Protein AF-A0A949Y1L7-F1 (afdb_monomer_lite)

pLDDT: mean 88.29, std 9.25, range [53.38, 98.12]

Sequence (207 aa):
DRWLAIPANRADTRFRIEGLVPVRLVEEAQPFEVLLTRFDGAQCWYEGPDPRRDPATAAFLREALARMVEPEALSRPGLTAEERVAYTLNYLPRLEAEAAARRDRVEERLRAALAHAGASLADYTERGDVYRVAFEIDGRRHVSVIAQDDLSVQTAGICLSGQDHLFDLQSLVGVLREARGGAVVRVGDGPDAMPEEDYWRVHPPEP

Structure (mmCIF, N/CA/C/O backbone):
data_AF-A0A949Y1L7-F1
#
_entry.id   AF-A0A949Y1L7-F1
#
loop_
_atom_site.group_PDB
_atom_site.id
_atom_site.type_symbol
_atom_site.label_atom_id
_atom_site.label_alt_id
_atom_site.label_comp_id
_atom_site.label_asym_id
_atom_site.label_entity_id
_atom_site.label_seq_id
_atom_site.pdbx_PDB_ins_code
_atom_site.Cartn_x
_atom_site.Cartn_y
_atom_site.Cartn_z
_atom_site.occupancy
_atom_site.B_iso_or_equiv
_atom_site.auth_seq_id
_atom_site.auth_comp_id
_atom_site.auth_asym_id
_atom_site.auth_atom_id
_atom_site.pdbx_PDB_model_num
ATOM 1 N N . ASP A 1 1 ? -1.263 -13.695 -24.783 1.00 75.25 1 ASP A N 1
ATOM 2 C CA . ASP A 1 1 ? -0.719 -12.829 -23.709 1.00 75.25 1 ASP A CA 1
ATOM 3 C C . ASP A 1 1 ? -0.444 -11.405 -24.187 1.00 75.25 1 ASP A C 1
ATOM 5 O O . ASP A 1 1 ? -0.054 -11.210 -25.340 1.00 75.25 1 ASP A O 1
ATOM 9 N N . ARG A 1 2 ? -0.728 -10.395 -23.349 1.00 90.31 2 ARG A N 1
ATOM 10 C CA . ARG A 1 2 ? -0.549 -8.955 -23.643 1.00 90.31 2 ARG A CA 1
ATOM 11 C C . ARG A 1 2 ? 0.201 -8.295 -22.492 1.00 90.31 2 ARG A C 1
ATOM 13 O O . ARG A 1 2 ? -0.246 -8.395 -21.356 1.00 90.31 2 ARG A O 1
ATOM 20 N N . TRP A 1 3 ? 1.252 -7.551 -22.812 1.00 93.50 3 TRP A N 1
ATOM 21 C CA . TRP A 1 3 ? 1.992 -6.726 -21.857 1.00 93.50 3 TRP A CA 1
ATOM 22 C C . TRP A 1 3 ? 1.849 -5.245 -22.195 1.00 93.50 3 TRP A C 1
ATOM 24 O O . TRP A 1 3 ? 1.556 -4.889 -23.337 1.00 93.50 3 TRP A O 1
ATOM 34 N N . LEU A 1 4 ? 2.044 -4.382 -21.200 1.00 93.06 4 LEU A N 1
ATOM 35 C CA . LEU A 1 4 ? 2.182 -2.941 -21.393 1.00 93.06 4 LEU A CA 1
ATOM 36 C C . LEU A 1 4 ? 3.652 -2.578 -21.197 1.00 93.06 4 LEU A C 1
ATOM 38 O O . LEU A 1 4 ? 4.207 -2.796 -20.124 1.00 93.06 4 LEU A O 1
ATOM 42 N N . ALA A 1 5 ? 4.272 -2.051 -22.244 1.00 93.12 5 ALA A N 1
ATOM 43 C CA . ALA A 1 5 ? 5.662 -1.626 -22.254 1.00 93.12 5 ALA A CA 1
ATOM 44 C C . ALA A 1 5 ? 5.759 -0.102 -22.339 1.00 93.12 5 ALA A C 1
ATOM 46 O O . ALA A 1 5 ? 4.810 0.580 -22.723 1.00 93.12 5 ALA A O 1
ATOM 47 N N . ILE A 1 6 ? 6.932 0.431 -22.026 1.00 91.69 6 ILE A N 1
ATOM 48 C CA . ILE A 1 6 ? 7.291 1.815 -22.333 1.00 91.69 6 ILE A CA 1
ATOM 49 C C . ILE A 1 6 ? 8.326 1.825 -23.465 1.00 91.69 6 ILE A C 1
ATOM 51 O O . ILE A 1 6 ? 9.149 0.909 -23.542 1.00 91.69 6 ILE A O 1
ATOM 55 N N . PRO A 1 7 ? 8.330 2.840 -24.344 1.00 89.38 7 PRO A N 1
ATOM 56 C CA . PRO A 1 7 ? 9.378 2.979 -25.348 1.00 89.38 7 PRO A CA 1
ATOM 57 C C . PRO A 1 7 ? 10.747 3.154 -24.678 1.00 89.38 7 PRO A C 1
ATOM 59 O O . PRO A 1 7 ? 10.928 4.083 -23.898 1.00 89.38 7 PRO A O 1
ATOM 62 N N . ALA A 1 8 ? 11.710 2.286 -25.002 1.00 83.75 8 ALA A N 1
ATOM 63 C CA . ALA A 1 8 ? 13.045 2.263 -24.387 1.00 83.75 8 ALA A CA 1
ATOM 64 C C . ALA A 1 8 ? 14.018 3.336 -24.922 1.00 83.75 8 ALA A C 1
ATOM 66 O O . ALA A 1 8 ? 15.175 3.397 -24.502 1.00 83.75 8 ALA A O 1
ATOM 67 N N . ASN A 1 9 ? 13.589 4.139 -25.898 1.00 76.75 9 ASN A N 1
ATOM 68 C CA . ASN A 1 9 ? 14.370 5.245 -26.435 1.00 76.75 9 ASN A CA 1
ATOM 69 C C . ASN A 1 9 ? 13.443 6.360 -26.929 1.00 76.75 9 ASN A C 1
ATOM 71 O O . ASN A 1 9 ? 12.998 6.341 -28.076 1.00 76.75 9 ASN A O 1
ATOM 75 N N . ARG A 1 10 ? 13.175 7.358 -26.082 1.00 65.88 10 ARG A N 1
ATOM 76 C CA . ARG A 1 10 ? 12.397 8.541 -26.490 1.00 65.88 10 ARG A CA 1
ATOM 77 C C . ARG A 1 10 ? 13.135 9.465 -27.465 1.00 65.88 10 ARG A C 1
ATOM 79 O O . ARG A 1 10 ? 12.509 10.353 -28.038 1.00 65.88 10 ARG A O 1
ATOM 86 N N . ALA A 1 11 ? 14.441 9.277 -27.662 1.00 58.84 11 ALA A N 1
ATOM 87 C CA . ALA A 1 11 ? 15.245 10.081 -28.579 1.00 58.84 11 ALA A CA 1
ATOM 88 C C . ALA A 1 11 ? 15.213 9.572 -30.033 1.00 58.84 11 ALA A C 1
ATOM 90 O O . ALA A 1 11 ? 15.681 10.281 -30.926 1.00 58.84 11 ALA A O 1
ATOM 91 N N . ASP A 1 12 ? 14.653 8.385 -30.306 1.00 66.06 12 ASP A N 1
ATOM 92 C CA . ASP A 1 12 ? 14.426 7.931 -31.683 1.00 66.06 12 ASP A CA 1
ATOM 93 C C . ASP A 1 12 ? 13.220 8.662 -32.289 1.00 66.06 12 ASP A C 1
ATOM 95 O O . ASP A 1 12 ? 12.065 8.266 -32.150 1.00 66.06 12 ASP A O 1
ATOM 99 N N . THR A 1 13 ? 13.497 9.766 -32.977 1.00 67.06 13 THR A N 1
ATOM 100 C CA . THR A 1 13 ? 12.472 10.646 -33.553 1.00 67.06 13 THR A CA 1
ATOM 101 C C . THR A 1 13 ? 11.733 10.043 -34.746 1.00 67.06 13 THR A C 1
ATOM 103 O O . THR A 1 13 ? 10.758 10.640 -35.206 1.00 67.06 13 THR A O 1
ATOM 106 N N . ARG A 1 14 ? 12.155 8.869 -35.244 1.00 70.25 14 ARG A N 1
ATOM 107 C CA . ARG A 1 14 ? 11.491 8.178 -36.363 1.00 70.25 14 ARG A CA 1
ATOM 108 C C . ARG A 1 14 ? 10.104 7.670 -35.977 1.00 70.25 14 ARG A C 1
ATOM 110 O O . ARG A 1 14 ? 9.230 7.603 -36.836 1.00 70.25 14 ARG A O 1
ATOM 117 N N . PHE A 1 15 ? 9.899 7.359 -34.697 1.00 67.56 15 PHE A N 1
ATOM 118 C CA . PHE A 1 15 ? 8.620 6.913 -34.154 1.00 67.56 15 PHE A CA 1
ATOM 119 C C . PHE A 1 15 ? 8.314 7.679 -32.867 1.00 67.56 15 PHE A C 1
ATOM 121 O O . PHE A 1 15 ? 8.930 7.447 -31.831 1.00 67.56 15 PHE A O 1
ATOM 128 N N . ARG A 1 16 ? 7.329 8.582 -32.908 1.00 72.56 16 ARG A N 1
ATOM 129 C CA . ARG A 1 16 ? 6.776 9.169 -31.680 1.00 72.56 16 ARG A CA 1
ATOM 130 C C . ARG A 1 16 ? 5.715 8.243 -31.125 1.00 72.56 16 ARG A C 1
ATOM 132 O O . ARG A 1 16 ? 4.587 8.228 -31.607 1.00 72.56 16 ARG A O 1
ATOM 139 N N . ILE A 1 17 ? 6.103 7.477 -30.118 1.00 76.62 17 ILE A N 1
ATOM 140 C CA . ILE A 1 17 ? 5.176 6.675 -29.335 1.00 76.62 17 ILE A CA 1
ATOM 141 C C . ILE A 1 17 ? 5.117 7.292 -27.942 1.00 76.62 17 ILE A C 1
ATOM 143 O O . ILE A 1 17 ? 6.121 7.352 -27.234 1.00 76.62 17 ILE A O 1
ATOM 147 N N . GLU A 1 18 ? 3.943 7.792 -27.576 1.00 77.25 18 GLU A N 1
ATOM 148 C CA . GLU A 1 18 ? 3.692 8.395 -26.271 1.00 77.25 18 GLU A CA 1
ATOM 149 C C . GLU A 1 18 ? 2.951 7.405 -25.369 1.00 77.25 18 GLU A C 1
ATOM 151 O O . GLU A 1 18 ? 2.053 6.688 -25.807 1.00 77.25 18 GLU A O 1
ATOM 156 N N . GLY A 1 19 ? 3.323 7.377 -24.090 1.00 83.62 19 GLY A N 1
ATOM 157 C CA . GLY A 1 19 ? 2.667 6.534 -23.094 1.00 83.62 19 GLY A CA 1
ATOM 158 C C . GLY A 1 19 ? 3.005 5.043 -23.197 1.00 83.62 19 GLY A C 1
ATOM 159 O O . GLY A 1 19 ? 4.102 4.656 -23.603 1.00 83.62 19 GLY A O 1
ATOM 160 N N . LEU A 1 20 ? 2.066 4.216 -22.731 1.00 90.88 20 LEU A N 1
ATOM 161 C CA . LEU A 1 20 ? 2.209 2.764 -22.652 1.00 90.88 20 LEU A CA 1
ATOM 162 C C . LEU A 1 20 ? 1.847 2.093 -23.976 1.00 90.88 20 LEU A C 1
ATOM 164 O O . LEU A 1 20 ? 0.810 2.373 -24.575 1.00 90.88 20 LEU A O 1
ATOM 168 N N . VAL A 1 21 ? 2.673 1.137 -24.382 1.00 91.56 21 VAL A N 1
ATOM 169 C CA . VAL A 1 21 ? 2.569 0.418 -25.649 1.00 91.56 21 VAL A CA 1
ATOM 170 C C . VAL A 1 21 ? 2.151 -1.021 -25.385 1.00 91.56 21 VAL A C 1
ATOM 172 O O . VAL A 1 21 ? 2.856 -1.741 -24.676 1.00 91.56 21 VAL A O 1
ATOM 175 N N . PRO A 1 22 ? 1.022 -1.487 -25.938 1.00 93.94 22 PRO A N 1
ATOM 176 C CA . PRO A 1 22 ? 0.661 -2.886 -25.828 1.00 93.94 22 PRO A CA 1
ATOM 177 C C . PRO A 1 22 ? 1.565 -3.753 -26.708 1.00 93.94 22 PRO A C 1
ATOM 179 O O . PRO A 1 22 ? 1.558 -3.611 -27.930 1.00 93.94 22 PRO A O 1
ATOM 182 N N . VAL A 1 23 ? 2.273 -4.695 -26.088 1.00 95.00 23 VAL A N 1
ATOM 183 C CA . VAL A 1 23 ? 3.053 -5.729 -26.777 1.00 95.00 23 VAL A CA 1
ATOM 184 C C . VAL A 1 23 ? 2.274 -7.041 -26.746 1.00 95.00 23 VAL A C 1
ATOM 186 O O . VAL A 1 23 ? 1.765 -7.457 -25.699 1.00 95.00 23 VAL A O 1
ATOM 189 N N . ARG A 1 24 ? 2.117 -7.666 -27.911 1.00 95.69 24 ARG A N 1
ATOM 190 C CA . ARG A 1 24 ? 1.348 -8.900 -28.115 1.00 95.69 24 ARG A CA 1
ATOM 191 C C . ARG A 1 24 ? 2.263 -10.114 -28.209 1.00 95.69 24 ARG A C 1
ATOM 193 O O . ARG A 1 24 ? 3.386 -9.990 -28.686 1.00 95.69 24 ARG A O 1
ATOM 200 N N . LEU A 1 25 ? 1.716 -11.273 -27.827 1.00 94.62 25 LEU A N 1
ATOM 201 C CA . LEU A 1 25 ? 2.359 -12.590 -27.946 1.00 94.62 25 LEU A CA 1
ATOM 202 C C . LEU A 1 25 ? 3.690 -12.674 -27.187 1.00 94.62 25 LEU A C 1
ATOM 204 O O . LEU A 1 25 ? 4.671 -13.209 -27.678 1.00 94.62 25 LEU A O 1
ATOM 208 N N . VAL A 1 26 ? 3.721 -12.090 -25.991 1.00 94.44 26 VAL A N 1
ATOM 209 C CA . VAL A 1 26 ? 4.892 -12.147 -25.116 1.00 94.44 26 VAL A CA 1
ATOM 210 C C . VAL A 1 26 ? 4.942 -13.512 -24.440 1.00 94.44 26 VAL A C 1
ATOM 212 O O . VAL A 1 26 ? 3.995 -13.862 -23.738 1.00 94.44 26 VAL A O 1
ATOM 215 N N . GLU A 1 27 ? 6.035 -14.244 -24.642 1.00 87.62 27 GLU A N 1
ATOM 216 C CA . GLU A 1 27 ? 6.202 -15.610 -24.129 1.00 87.62 27 GLU A CA 1
ATOM 217 C C . GLU A 1 27 ? 7.027 -15.638 -22.834 1.00 87.62 27 GLU A C 1
ATOM 219 O O . GLU A 1 27 ? 6.518 -16.038 -21.792 1.00 87.62 27 GLU A O 1
ATOM 224 N N . GLU A 1 28 ? 8.273 -15.150 -22.872 1.00 86.19 28 GLU A N 1
ATOM 225 C CA . GLU A 1 28 ? 9.247 -15.335 -21.778 1.00 86.19 28 GLU A CA 1
ATOM 226 C C . GLU A 1 28 ? 9.780 -14.025 -21.175 1.00 86.19 28 GLU A C 1
ATOM 228 O O . GLU A 1 28 ? 10.793 -14.020 -20.479 1.00 86.19 28 GLU A O 1
ATOM 233 N N . ALA A 1 29 ? 9.115 -12.893 -21.418 1.00 91.94 29 ALA A N 1
ATOM 234 C CA . ALA A 1 29 ? 9.575 -11.623 -20.862 1.00 91.94 29 ALA A CA 1
ATOM 235 C C . ALA A 1 29 ? 9.342 -11.525 -19.349 1.00 91.94 29 ALA A C 1
ATOM 237 O O . ALA A 1 29 ? 8.319 -11.965 -18.815 1.00 91.94 29 ALA A O 1
ATOM 238 N N . GLN A 1 30 ? 10.256 -10.841 -18.669 1.00 93.50 30 GLN A N 1
ATOM 239 C CA . GLN A 1 30 ? 10.119 -10.449 -17.270 1.00 93.50 30 GLN A CA 1
ATOM 240 C C . GLN A 1 30 ? 9.914 -8.935 -17.127 1.00 93.50 30 GLN A C 1
ATOM 242 O O . GLN A 1 30 ? 10.283 -8.155 -18.011 1.00 93.50 30 GLN A O 1
ATOM 247 N N . PRO A 1 31 ? 9.371 -8.465 -15.986 1.00 94.62 31 PRO A N 1
ATOM 248 C CA . PRO A 1 31 ? 9.332 -7.040 -15.692 1.00 94.62 31 PRO A CA 1
ATOM 249 C C . PRO A 1 31 ? 10.719 -6.399 -15.811 1.00 94.62 31 PRO A C 1
ATOM 251 O O . PRO A 1 31 ? 11.723 -6.972 -15.369 1.00 94.62 31 PRO A O 1
ATOM 254 N N . PHE A 1 32 ? 10.728 -5.189 -16.375 1.00 95.69 32 PHE A N 1
ATOM 255 C CA . PHE A 1 32 ? 11.902 -4.342 -16.621 1.00 95.69 32 PHE A CA 1
ATOM 256 C C . PHE A 1 32 ? 12.873 -4.819 -17.701 1.00 95.69 32 PHE A C 1
ATOM 258 O O . PHE A 1 32 ? 13.881 -4.156 -17.935 1.00 95.69 32 PHE A O 1
ATOM 265 N N . GLU A 1 33 ? 12.583 -5.919 -18.389 1.00 94.62 33 GLU A N 1
ATOM 266 C CA . GLU A 1 33 ? 13.355 -6.282 -19.570 1.00 94.62 33 GLU A CA 1
ATOM 267 C C . GLU A 1 33 ? 13.054 -5.333 -20.728 1.00 94.62 33 GLU A C 1
ATOM 269 O O . GLU A 1 33 ? 11.911 -4.938 -20.974 1.00 94.62 33 GLU A O 1
ATOM 274 N N . VAL A 1 34 ? 14.104 -4.967 -21.459 1.00 93.62 34 VAL A N 1
ATOM 275 C CA . VAL A 1 34 ? 13.962 -4.237 -22.715 1.00 93.62 34 VAL A CA 1
ATOM 276 C C . VAL A 1 34 ? 13.746 -5.258 -23.817 1.00 93.62 34 VAL A C 1
ATOM 278 O O . VAL A 1 34 ? 14.542 -6.180 -23.981 1.00 93.62 34 VAL A O 1
ATOM 281 N N . LEU A 1 35 ? 12.666 -5.083 -24.570 1.00 93.56 35 LEU A N 1
ATOM 282 C CA . LEU A 1 35 ? 12.245 -6.025 -25.597 1.00 93.56 35 LEU A CA 1
ATOM 283 C C . LEU A 1 35 ? 12.461 -5.437 -26.989 1.00 93.56 35 LEU A C 1
ATOM 285 O O . LEU A 1 35 ? 12.213 -4.250 -27.225 1.00 93.56 35 LEU A O 1
ATOM 289 N N . LEU A 1 36 ? 12.851 -6.294 -27.924 1.00 93.19 36 LEU A N 1
ATOM 290 C CA . LEU A 1 36 ? 12.695 -6.042 -29.346 1.00 93.19 36 LEU A CA 1
ATOM 291 C C . LEU A 1 36 ? 11.255 -6.358 -29.740 1.00 93.19 36 LEU A C 1
ATOM 293 O O . LEU A 1 36 ? 10.670 -7.364 -29.326 1.00 93.19 36 LEU A O 1
ATOM 297 N N . THR A 1 37 ? 10.675 -5.464 -30.535 1.00 92.75 37 THR A N 1
ATOM 298 C CA . THR A 1 37 ? 9.322 -5.631 -31.055 1.00 92.75 37 THR A CA 1
ATOM 299 C C . THR A 1 37 ? 9.276 -5.313 -32.540 1.00 92.75 37 THR A C 1
ATOM 301 O O . THR A 1 37 ? 10.021 -4.463 -33.038 1.00 92.75 37 THR A O 1
ATOM 304 N N . ARG A 1 38 ? 8.369 -5.984 -33.249 1.00 92.25 38 ARG A N 1
ATOM 305 C CA . ARG A 1 38 ? 8.030 -5.686 -34.642 1.00 92.25 38 ARG A CA 1
ATOM 306 C C . ARG A 1 38 ? 6.730 -4.900 -34.674 1.00 92.25 38 ARG A C 1
ATOM 308 O O . ARG A 1 38 ? 5.757 -5.296 -34.042 1.00 92.25 38 ARG A O 1
ATOM 315 N N . PHE A 1 39 ? 6.713 -3.791 -35.404 1.00 89.94 39 PHE A N 1
ATOM 316 C CA . PHE A 1 39 ? 5.518 -2.971 -35.584 1.00 89.94 39 PHE A CA 1
ATOM 317 C C . PHE A 1 39 ? 4.942 -3.197 -36.981 1.00 89.94 39 PHE A C 1
ATOM 319 O O . PHE A 1 39 ? 5.657 -3.039 -37.969 1.00 89.94 39 PHE A O 1
ATOM 326 N N . ASP A 1 40 ? 3.666 -3.565 -37.065 1.00 90.56 40 ASP A N 1
ATOM 327 C CA . ASP A 1 40 ? 2.968 -3.838 -38.334 1.00 90.56 40 ASP A CA 1
ATOM 328 C C . ASP A 1 40 ? 2.138 -2.647 -38.854 1.00 90.56 40 ASP A C 1
ATOM 330 O O . ASP A 1 40 ? 1.419 -2.772 -39.842 1.00 90.56 40 ASP A O 1
ATOM 334 N N . GLY A 1 41 ? 2.225 -1.491 -38.189 1.00 86.81 41 GLY A N 1
ATOM 335 C CA . GLY A 1 41 ? 1.393 -0.317 -38.464 1.00 86.81 41 GLY A CA 1
ATOM 336 C C . GLY A 1 41 ? 0.241 -0.125 -37.475 1.00 86.81 41 GLY A C 1
ATOM 337 O O . GLY A 1 41 ? -0.307 0.974 -37.405 1.00 86.81 41 GLY A O 1
ATOM 338 N N . ALA A 1 42 ? -0.097 -1.140 -36.676 1.00 87.69 42 ALA A N 1
ATOM 339 C CA . ALA A 1 42 ? -1.165 -1.075 -35.677 1.00 87.69 42 ALA A CA 1
ATOM 340 C C . ALA A 1 42 ? -0.766 -1.647 -34.307 1.00 87.69 42 ALA A C 1
ATOM 342 O O . ALA A 1 42 ? -1.205 -1.135 -33.275 1.00 87.69 42 ALA A O 1
ATOM 343 N N . GLN A 1 43 ? 0.040 -2.707 -34.270 1.00 91.00 43 GLN A N 1
ATOM 344 C CA . GLN A 1 43 ? 0.389 -3.451 -33.063 1.00 91.00 43 GLN A CA 1
ATOM 345 C C . GLN A 1 43 ? 1.896 -3.697 -32.962 1.00 91.00 43 GLN A C 1
ATOM 347 O O . GLN A 1 43 ? 2.595 -3.847 -33.964 1.00 91.00 43 GLN A O 1
ATOM 352 N N . CYS A 1 44 ? 2.388 -3.754 -31.722 1.00 92.81 44 CYS A N 1
ATOM 353 C CA . CYS A 1 44 ? 3.738 -4.206 -31.415 1.00 92.81 44 CYS A CA 1
ATOM 354 C C . CYS A 1 44 ? 3.707 -5.699 -31.085 1.00 92.81 44 CYS A C 1
ATOM 356 O O . CYS A 1 44 ? 3.056 -6.126 -30.127 1.00 92.81 44 CYS A O 1
ATOM 358 N N . TRP A 1 45 ? 4.432 -6.481 -31.869 1.00 95.25 45 TRP A N 1
ATOM 359 C CA . TRP A 1 45 ? 4.588 -7.920 -31.710 1.00 95.25 45 TRP A CA 1
ATOM 360 C C . TRP A 1 45 ? 5.911 -8.213 -31.018 1.00 95.25 45 TRP A C 1
ATOM 362 O O . TRP A 1 45 ? 6.934 -7.627 -31.377 1.00 95.25 45 TRP A O 1
ATOM 372 N N . TYR A 1 46 ? 5.886 -9.090 -30.020 1.00 96.25 46 TYR A N 1
ATOM 373 C CA . TYR A 1 46 ? 7.087 -9.553 -29.336 1.00 96.25 46 TYR A CA 1
ATOM 374 C C . TYR A 1 46 ? 8.028 -10.273 -30.311 1.00 96.25 46 TYR A C 1
ATOM 376 O O . TYR A 1 46 ? 7.590 -11.123 -31.081 1.00 96.25 46 TYR A O 1
ATOM 384 N N . GLU A 1 47 ? 9.313 -9.920 -30.284 1.00 95.38 47 GLU A N 1
ATOM 385 C CA . GLU A 1 47 ? 10.369 -10.645 -31.004 1.00 95.38 47 GLU A CA 1
ATOM 386 C C . GLU A 1 47 ? 11.325 -11.352 -30.038 1.00 95.38 47 GLU A C 1
ATOM 388 O O . GLU A 1 47 ? 11.768 -12.462 -30.315 1.00 95.38 47 GLU A O 1
ATOM 393 N N . GLY A 1 48 ? 11.644 -10.718 -28.909 1.00 94.31 48 GLY A N 1
ATOM 394 C CA . GLY A 1 48 ? 12.571 -11.257 -27.918 1.00 94.31 48 GLY A CA 1
ATOM 395 C C . GLY A 1 48 ? 13.146 -10.169 -27.008 1.00 94.31 48 GLY A C 1
ATOM 396 O O . GLY A 1 48 ? 12.828 -8.989 -27.184 1.00 94.31 48 GLY A O 1
ATOM 397 N N . PRO A 1 49 ? 14.001 -10.525 -26.038 1.00 93.62 49 PRO A N 1
ATOM 398 C CA . PRO A 1 49 ? 14.777 -9.547 -25.278 1.00 93.62 49 PRO A CA 1
ATOM 399 C C . PRO A 1 49 ? 15.808 -8.839 -26.175 1.00 93.62 49 PRO A C 1
ATOM 401 O O . PRO A 1 49 ? 16.352 -9.440 -27.101 1.00 93.62 49 PRO A O 1
ATOM 404 N N . ASP A 1 50 ? 16.103 -7.566 -25.904 1.00 92.62 50 ASP A N 1
ATOM 405 C CA . ASP A 1 50 ? 17.174 -6.829 -26.588 1.00 92.62 50 ASP A CA 1
ATOM 406 C C . ASP A 1 50 ? 18.547 -7.268 -26.045 1.00 92.62 50 ASP A C 1
ATOM 408 O O . ASP A 1 50 ? 18.903 -6.905 -24.920 1.00 92.62 50 ASP A O 1
ATOM 412 N N . PRO A 1 51 ? 19.366 -8.000 -26.830 1.00 90.62 51 PRO A N 1
ATOM 413 C CA . PRO A 1 51 ? 20.638 -8.541 -26.352 1.00 90.62 51 PRO A CA 1
ATOM 414 C C . PRO A 1 51 ? 21.697 -7.460 -26.096 1.00 90.62 51 PRO A C 1
ATOM 416 O O . PRO A 1 51 ? 22.759 -7.752 -25.552 1.00 90.62 51 PRO A O 1
ATOM 419 N N . ARG A 1 52 ? 21.452 -6.211 -26.513 1.00 90.56 52 ARG A N 1
ATOM 420 C CA . ARG A 1 52 ? 22.369 -5.082 -26.289 1.00 90.56 52 ARG A CA 1
ATOM 421 C C . ARG A 1 52 ? 22.202 -4.457 -24.909 1.00 90.56 52 ARG A C 1
ATOM 423 O O . ARG A 1 52 ? 22.975 -3.569 -24.550 1.00 90.56 52 ARG A O 1
ATOM 430 N N . ARG A 1 53 ? 21.164 -4.845 -24.173 1.00 90.06 53 ARG A N 1
ATOM 431 C CA . ARG A 1 53 ? 20.830 -4.278 -22.869 1.00 90.06 53 ARG A CA 1
ATOM 432 C C . ARG A 1 53 ? 21.383 -5.158 -21.762 1.00 90.06 53 ARG A C 1
ATOM 434 O O . ARG A 1 53 ? 21.394 -6.376 -21.878 1.00 90.06 53 ARG A O 1
ATOM 441 N N . ASP A 1 54 ? 21.855 -4.516 -20.697 1.00 90.44 54 ASP A N 1
ATOM 442 C CA . ASP A 1 54 ? 22.396 -5.211 -19.531 1.00 90.44 54 ASP A CA 1
ATOM 443 C C . ASP A 1 54 ? 21.260 -5.910 -18.757 1.00 90.44 54 ASP A C 1
ATOM 445 O O . ASP A 1 54 ? 20.434 -5.221 -18.142 1.00 90.44 54 ASP A O 1
ATOM 449 N N . PRO A 1 55 ? 21.205 -7.256 -18.725 1.00 91.25 55 PRO A N 1
ATOM 450 C CA . PRO A 1 55 ? 20.173 -7.976 -17.983 1.00 91.25 55 PRO A CA 1
ATOM 451 C C . PRO A 1 55 ? 20.263 -7.735 -16.468 1.00 91.25 55 PRO A C 1
ATOM 453 O O . PRO A 1 55 ? 19.261 -7.872 -15.758 1.00 91.25 55 PRO A O 1
ATOM 456 N N . ALA A 1 56 ? 21.429 -7.327 -15.951 1.00 94.69 56 ALA A N 1
ATOM 457 C CA . ALA A 1 56 ? 21.594 -7.050 -14.532 1.00 94.69 56 ALA A CA 1
ATOM 458 C C . ALA A 1 56 ? 20.807 -5.808 -14.080 1.00 94.69 56 ALA A C 1
ATOM 460 O O . ALA A 1 56 ? 20.475 -5.712 -12.896 1.00 94.69 56 ALA A O 1
ATOM 461 N N . THR A 1 57 ? 20.477 -4.875 -14.982 1.00 95.50 57 THR A N 1
ATOM 462 C CA . THR A 1 57 ? 19.625 -3.722 -14.649 1.00 95.50 57 THR A CA 1
ATOM 463 C C . THR A 1 57 ? 18.191 -4.160 -14.382 1.00 95.50 57 THR A C 1
ATOM 465 O O . THR A 1 57 ? 17.631 -3.798 -13.348 1.00 95.50 57 THR A O 1
ATOM 468 N N . ALA A 1 58 ? 17.622 -5.009 -15.241 1.00 95.56 58 ALA A N 1
ATOM 469 C CA . ALA A 1 58 ? 16.279 -5.548 -15.037 1.00 95.56 58 ALA A CA 1
ATOM 470 C C . ALA A 1 58 ? 16.197 -6.372 -13.739 1.00 95.56 58 ALA A C 1
ATOM 472 O O . ALA A 1 58 ? 15.266 -6.199 -12.951 1.00 95.56 58 ALA A O 1
ATOM 473 N N . ALA A 1 59 ? 17.209 -7.205 -13.469 1.00 96.75 59 ALA A N 1
ATOM 474 C CA . ALA A 1 59 ? 17.301 -7.969 -12.225 1.00 96.75 59 ALA A CA 1
ATOM 475 C C . ALA A 1 59 ? 17.341 -7.063 -10.982 1.00 96.75 59 ALA A C 1
ATOM 477 O O . ALA A 1 59 ? 16.576 -7.277 -10.043 1.00 96.75 59 ALA A O 1
ATOM 478 N N . PHE A 1 60 ? 18.167 -6.013 -11.006 1.00 98.00 60 PHE A N 1
ATOM 479 C CA . PHE A 1 60 ? 18.240 -5.036 -9.919 1.00 98.00 60 PHE A CA 1
ATOM 480 C C . PHE A 1 60 ? 16.909 -4.325 -9.675 1.00 98.00 60 PHE A C 1
ATOM 482 O O . PHE A 1 60 ? 16.500 -4.182 -8.528 1.00 98.00 60 PHE A O 1
ATOM 489 N N . LEU A 1 61 ? 16.209 -3.904 -10.731 1.00 97.94 61 LEU A N 1
ATOM 490 C CA . LEU A 1 61 ? 14.914 -3.235 -10.592 1.00 97.94 61 LEU A CA 1
ATOM 491 C C . LEU A 1 61 ? 13.858 -4.160 -9.983 1.00 97.94 61 LEU A C 1
ATOM 493 O O . LEU A 1 61 ? 13.075 -3.721 -9.144 1.00 97.94 61 LEU A O 1
ATOM 497 N N . ARG A 1 62 ? 13.856 -5.447 -10.352 1.00 97.69 62 ARG A N 1
ATOM 498 C CA . ARG A 1 62 ? 12.977 -6.443 -9.722 1.00 97.69 62 ARG A CA 1
ATOM 499 C C . ARG A 1 62 ? 13.298 -6.628 -8.243 1.00 97.69 62 ARG A C 1
ATOM 501 O O . ARG A 1 62 ? 12.379 -6.679 -7.434 1.00 97.69 62 ARG A O 1
ATOM 508 N N . GLU A 1 63 ? 14.577 -6.705 -7.888 1.00 98.00 63 GLU A N 1
ATOM 509 C CA . GLU A 1 63 ? 15.009 -6.841 -6.496 1.00 98.00 63 GLU A CA 1
ATOM 510 C C . GLU A 1 63 ? 14.666 -5.601 -5.659 1.00 98.00 63 GLU A C 1
ATOM 512 O O . GLU A 1 63 ? 14.128 -5.730 -4.560 1.00 98.00 63 GLU A O 1
ATOM 517 N N . ALA A 1 64 ? 14.920 -4.402 -6.187 1.00 98.12 64 ALA A N 1
ATOM 518 C CA . ALA A 1 64 ? 14.555 -3.146 -5.540 1.00 98.12 64 ALA A CA 1
ATOM 519 C C . ALA A 1 64 ? 13.039 -3.054 -5.312 1.00 98.12 64 ALA A C 1
ATOM 521 O O . ALA A 1 64 ? 12.605 -2.698 -4.217 1.00 98.12 64 ALA A O 1
ATOM 522 N N . LEU A 1 65 ? 12.244 -3.466 -6.305 1.00 97.44 65 LEU A N 1
ATOM 523 C CA . LEU A 1 65 ? 10.788 -3.488 -6.205 1.00 97.44 65 LEU A CA 1
ATOM 524 C C . LEU A 1 65 ? 10.302 -4.505 -5.170 1.00 97.44 65 LEU A C 1
ATOM 526 O O . LEU A 1 65 ? 9.404 -4.203 -4.396 1.00 97.44 65 LEU A O 1
ATOM 530 N N . ALA A 1 66 ? 10.904 -5.695 -5.130 1.00 96.25 66 ALA A N 1
ATOM 531 C CA . ALA A 1 66 ? 10.579 -6.715 -4.134 1.00 96.25 66 ALA A CA 1
ATOM 532 C C . ALA A 1 66 ? 10.879 -6.252 -2.698 1.00 96.25 66 ALA A C 1
ATOM 534 O O . ALA A 1 66 ? 10.241 -6.714 -1.758 1.00 96.25 66 ALA A O 1
ATOM 535 N N . ARG A 1 67 ? 11.839 -5.337 -2.530 1.00 96.56 67 ARG A N 1
ATOM 536 C CA . ARG A 1 67 ? 12.178 -4.695 -1.251 1.00 96.56 67 ARG A CA 1
ATOM 537 C C . ARG A 1 67 ? 11.435 -3.376 -1.016 1.00 96.56 67 ARG A C 1
ATOM 539 O O . ARG A 1 67 ? 11.730 -2.706 -0.032 1.00 96.56 67 ARG A O 1
ATOM 546 N N . MET A 1 68 ? 10.529 -2.988 -1.915 1.00 96.69 68 MET A N 1
ATOM 547 C CA . MET A 1 68 ? 9.781 -1.729 -1.862 1.00 96.69 68 MET A CA 1
ATOM 548 C C . MET A 1 68 ? 10.670 -0.484 -1.681 1.00 96.69 68 MET A C 1
ATOM 550 O O . MET A 1 68 ? 10.304 0.460 -0.983 1.00 96.69 68 MET A O 1
ATOM 554 N N . VAL A 1 69 ? 11.829 -0.445 -2.352 1.00 97.75 69 VAL A N 1
ATOM 555 C CA . VAL A 1 69 ? 12.702 0.744 -2.363 1.00 97.75 69 VAL A CA 1
ATOM 556 C C . VAL A 1 69 ? 11.975 1.911 -3.039 1.00 97.75 69 VAL A C 1
ATOM 558 O O . VAL A 1 69 ? 11.481 1.757 -4.157 1.00 97.75 69 VAL A O 1
ATOM 561 N N . GLU A 1 70 ? 11.927 3.079 -2.395 1.00 97.19 70 GLU A N 1
ATOM 562 C CA . GLU A 1 70 ? 11.261 4.254 -2.970 1.00 97.19 70 GLU A CA 1
ATOM 563 C C . GLU A 1 70 ? 11.897 4.687 -4.308 1.00 97.19 70 GLU A C 1
ATOM 565 O O . GLU A 1 70 ? 13.126 4.615 -4.455 1.00 97.19 70 GLU A O 1
ATOM 570 N N . PRO A 1 71 ? 11.102 5.150 -5.295 1.00 97.31 71 PRO A N 1
ATOM 571 C CA . PRO A 1 71 ? 11.611 5.586 -6.598 1.00 97.31 71 PRO A CA 1
ATOM 572 C C . PRO A 1 71 ? 12.729 6.638 -6.518 1.00 97.31 71 PRO A C 1
ATOM 574 O O . PRO A 1 71 ? 13.675 6.600 -7.311 1.00 97.31 71 PRO A O 1
ATOM 577 N N . GLU A 1 72 ? 12.657 7.546 -5.548 1.00 95.00 72 GLU A N 1
ATOM 578 C CA . GLU A 1 72 ? 13.628 8.613 -5.295 1.00 95.00 72 GLU A CA 1
ATOM 579 C C . GLU A 1 72 ? 14.940 8.077 -4.705 1.00 95.00 72 GLU A C 1
ATOM 581 O O . GLU A 1 72 ? 16.014 8.616 -4.977 1.00 95.00 72 GLU A O 1
ATOM 586 N N . ALA A 1 73 ? 14.868 6.984 -3.941 1.00 96.44 73 ALA A N 1
ATOM 587 C CA . ALA A 1 73 ? 16.022 6.299 -3.361 1.00 96.44 73 ALA A CA 1
ATOM 588 C C . ALA A 1 73 ? 16.676 5.298 -4.334 1.00 96.44 73 ALA A C 1
ATOM 590 O O . ALA A 1 73 ? 17.747 4.750 -4.051 1.00 96.44 73 ALA A O 1
ATOM 591 N N . LEU A 1 74 ? 16.058 5.051 -5.494 1.00 96.38 74 LEU A N 1
ATOM 592 C CA . LEU A 1 74 ? 16.543 4.100 -6.485 1.00 96.38 74 LEU A CA 1
ATOM 593 C C . LEU A 1 74 ? 17.857 4.577 -7.123 1.00 96.38 74 LEU A C 1
ATOM 595 O O . LEU A 1 74 ? 17.891 5.462 -7.992 1.00 96.38 74 LEU A O 1
ATOM 599 N N . SER A 1 75 ? 18.953 3.932 -6.726 1.00 93.94 75 SER A N 1
ATOM 600 C CA . SER A 1 75 ? 20.304 4.284 -7.157 1.00 93.94 75 SER A CA 1
ATOM 601 C C . SER A 1 75 ? 21.022 3.104 -7.805 1.00 93.94 75 SER A C 1
ATOM 603 O O . SER A 1 75 ? 21.345 2.110 -7.158 1.00 93.94 75 SER A O 1
ATOM 605 N N . ARG A 1 76 ? 21.292 3.236 -9.106 1.00 94.38 76 ARG A N 1
ATOM 606 C CA . ARG A 1 76 ? 22.183 2.368 -9.880 1.00 94.38 76 ARG A CA 1
ATOM 607 C C . ARG A 1 76 ? 22.854 3.202 -10.975 1.00 94.38 76 ARG A C 1
ATOM 609 O O . ARG A 1 76 ? 22.152 3.943 -11.671 1.00 94.38 76 ARG A O 1
ATOM 616 N N . PRO A 1 77 ? 24.182 3.107 -11.158 1.00 93.94 77 PRO A N 1
ATOM 617 C CA . PRO A 1 77 ? 24.858 3.767 -12.268 1.00 93.94 77 PRO A CA 1
ATOM 618 C C . PRO A 1 77 ? 24.279 3.332 -13.619 1.00 93.94 77 PRO A C 1
ATOM 620 O O . PRO A 1 77 ? 24.049 2.147 -13.845 1.00 93.94 77 PRO A O 1
ATOM 623 N N . GLY A 1 78 ? 24.055 4.293 -14.517 1.00 90.25 78 GLY A N 1
ATOM 624 C CA . GLY A 1 78 ? 23.567 4.020 -15.873 1.00 90.25 78 GLY A CA 1
ATOM 625 C C . GLY A 1 78 ? 22.058 3.793 -16.002 1.00 90.25 78 GLY A C 1
ATOM 626 O O . GLY A 1 78 ? 21.606 3.510 -17.107 1.00 90.25 78 GLY A O 1
ATOM 627 N N . LEU A 1 79 ? 21.280 3.947 -14.922 1.00 93.12 79 LEU A N 1
ATOM 628 C CA . LEU A 1 79 ? 19.824 3.834 -14.991 1.00 93.12 79 LEU A CA 1
ATOM 629 C C . LEU A 1 79 ? 19.218 4.967 -15.834 1.00 93.12 79 LEU A C 1
ATOM 631 O O . LEU A 1 79 ? 19.409 6.151 -15.539 1.00 93.12 79 LEU A O 1
ATOM 635 N N . THR A 1 80 ? 18.472 4.593 -16.865 1.00 91.88 80 THR A N 1
ATOM 636 C CA . THR A 1 80 ? 17.815 5.507 -17.806 1.00 91.88 80 THR A CA 1
ATOM 637 C C . THR A 1 80 ? 16.552 6.136 -17.216 1.00 91.88 80 THR A C 1
ATOM 639 O O . THR A 1 80 ? 15.989 5.664 -16.223 1.00 91.88 80 THR A O 1
ATOM 642 N N . ALA A 1 81 ? 16.079 7.221 -17.834 1.00 90.31 81 ALA A N 1
ATOM 643 C CA . ALA A 1 81 ? 14.821 7.854 -17.441 1.00 90.31 81 ALA A CA 1
ATOM 644 C C . ALA A 1 81 ? 13.630 6.910 -17.669 1.00 90.31 81 ALA A C 1
ATOM 646 O O . ALA A 1 81 ? 12.725 6.836 -16.841 1.00 90.31 81 ALA A O 1
ATOM 647 N N . GLU A 1 82 ? 13.657 6.153 -18.764 1.00 91.38 82 GLU A N 1
ATOM 648 C CA . GLU A 1 82 ? 12.670 5.135 -19.098 1.00 91.38 82 GLU A CA 1
ATOM 649 C C . GLU A 1 82 ? 12.604 4.061 -18.007 1.00 91.38 82 GLU A C 1
ATOM 651 O O . GLU A 1 82 ? 11.532 3.802 -17.469 1.00 91.38 82 GLU A O 1
ATOM 656 N N . GLU A 1 83 ? 13.738 3.496 -17.597 1.00 93.81 83 GLU A N 1
ATOM 657 C CA . GLU A 1 83 ? 13.784 2.490 -16.527 1.00 93.81 83 GLU A CA 1
ATOM 658 C C . GLU A 1 83 ? 13.232 3.021 -15.195 1.00 93.81 83 GLU A C 1
ATOM 660 O O . GLU A 1 83 ? 12.485 2.315 -14.516 1.00 93.81 83 GLU A O 1
ATOM 665 N N . ARG A 1 84 ? 13.512 4.285 -14.847 1.00 94.81 84 ARG A N 1
ATOM 666 C CA . ARG A 1 84 ? 12.930 4.942 -13.658 1.00 94.81 84 ARG A CA 1
ATOM 667 C C . ARG A 1 84 ? 11.414 5.090 -13.759 1.00 94.81 84 ARG A C 1
ATOM 669 O O . ARG A 1 84 ? 10.702 4.858 -12.780 1.00 94.81 84 ARG A O 1
ATOM 676 N N . VAL A 1 85 ? 10.904 5.439 -14.939 1.00 93.00 85 VAL A N 1
ATOM 677 C CA . VAL A 1 85 ? 9.458 5.518 -15.188 1.00 93.00 85 VAL A CA 1
ATOM 678 C C . VAL A 1 85 ? 8.821 4.133 -15.088 1.00 93.00 85 VAL A C 1
ATOM 680 O O . VAL A 1 85 ? 7.818 3.984 -14.392 1.00 93.00 85 VAL A O 1
ATOM 683 N N . ALA A 1 86 ? 9.406 3.108 -15.716 1.00 94.06 86 ALA A N 1
ATOM 684 C CA . ALA A 1 86 ? 8.917 1.732 -15.611 1.00 94.06 86 ALA A CA 1
ATOM 685 C C . ALA A 1 86 ? 8.870 1.261 -14.155 1.00 94.06 86 ALA A C 1
ATOM 687 O O . ALA A 1 86 ? 7.879 0.647 -13.748 1.00 94.06 86 ALA A O 1
ATOM 688 N N . TYR A 1 87 ? 9.912 1.563 -13.374 1.00 96.88 87 TYR A N 1
ATOM 689 C CA . TYR A 1 87 ? 9.960 1.256 -11.948 1.00 96.88 87 TYR A CA 1
ATOM 690 C C . TYR A 1 87 ? 8.811 1.923 -11.193 1.00 96.88 87 TYR A C 1
ATOM 692 O O . TYR A 1 87 ? 8.026 1.239 -10.543 1.00 96.88 87 TYR A O 1
ATOM 700 N N . THR A 1 88 ? 8.650 3.236 -11.361 1.00 95.75 88 THR A N 1
ATOM 701 C CA . THR A 1 88 ? 7.601 4.024 -10.694 1.00 95.75 88 THR A CA 1
ATOM 702 C C . THR A 1 88 ? 6.201 3.482 -10.998 1.00 95.75 88 THR A C 1
ATOM 704 O O . THR A 1 88 ? 5.393 3.298 -10.089 1.00 95.75 88 THR A O 1
ATOM 707 N N . LEU A 1 89 ? 5.932 3.139 -12.262 1.00 94.56 89 LEU A N 1
ATOM 708 C CA . LEU A 1 89 ? 4.653 2.559 -12.691 1.00 94.56 89 LEU A CA 1
ATOM 709 C C . LEU A 1 89 ? 4.353 1.195 -12.054 1.00 94.56 89 LEU A C 1
ATOM 711 O O . LEU A 1 89 ? 3.192 0.820 -11.930 1.00 94.56 89 LEU A O 1
ATOM 715 N N . ASN A 1 90 ? 5.385 0.446 -11.668 1.00 95.88 90 ASN A N 1
ATOM 716 C CA . ASN A 1 90 ? 5.237 -0.839 -10.986 1.00 95.88 90 ASN A CA 1
ATOM 717 C C . ASN A 1 90 ? 5.224 -0.713 -9.458 1.00 95.88 90 ASN A C 1
ATOM 719 O O . ASN A 1 90 ? 4.698 -1.609 -8.792 1.00 95.88 90 ASN A O 1
ATOM 723 N N . TYR A 1 91 ? 5.814 0.358 -8.928 1.00 97.31 91 TYR A N 1
ATOM 724 C CA . TYR A 1 91 ? 5.923 0.645 -7.503 1.00 97.31 91 TYR A CA 1
ATOM 725 C C . TYR A 1 91 ? 4.594 1.128 -6.915 1.00 97.31 91 TYR A C 1
ATOM 727 O O . TYR A 1 91 ? 4.103 0.530 -5.960 1.00 97.31 91 TYR A O 1
ATOM 735 N N . LEU A 1 92 ? 3.969 2.148 -7.519 1.00 94.38 92 LEU A N 1
ATOM 736 C CA . LEU A 1 92 ? 2.761 2.775 -6.963 1.00 94.38 92 LEU A CA 1
ATOM 737 C C . LEU A 1 92 ? 1.606 1.781 -6.726 1.00 94.38 92 LEU A C 1
ATOM 739 O O . LEU A 1 92 ? 1.109 1.734 -5.602 1.00 94.38 92 LEU A O 1
ATOM 743 N N . PRO A 1 93 ? 1.226 0.911 -7.686 1.00 94.56 93 PRO A N 1
ATOM 744 C CA . PRO A 1 93 ? 0.136 -0.038 -7.450 1.00 94.56 93 PRO A CA 1
ATOM 745 C C . PRO A 1 93 ? 0.455 -1.068 -6.359 1.00 94.56 93 PRO A C 1
ATOM 747 O O . PRO A 1 93 ? -0.448 -1.561 -5.689 1.00 94.56 93 PRO A O 1
ATOM 750 N N . ARG A 1 94 ? 1.737 -1.415 -6.171 1.00 94.50 94 ARG A N 1
ATOM 751 C CA . ARG A 1 94 ? 2.160 -2.325 -5.097 1.00 94.50 94 ARG A CA 1
ATOM 752 C C . ARG A 1 94 ? 2.066 -1.653 -3.738 1.00 94.50 94 ARG A C 1
ATOM 754 O O . ARG A 1 94 ? 1.547 -2.269 -2.818 1.00 94.50 94 ARG A O 1
ATOM 761 N N . LEU A 1 95 ? 2.493 -0.397 -3.638 1.00 95.25 95 LEU A N 1
ATOM 762 C CA . LEU A 1 95 ? 2.358 0.390 -2.416 1.00 95.25 95 LEU A CA 1
ATOM 763 C C . LEU A 1 95 ? 0.883 0.522 -2.006 1.00 95.25 95 LEU A C 1
ATOM 765 O O . LEU A 1 95 ? 0.532 0.296 -0.850 1.00 95.25 95 LEU A O 1
ATOM 769 N N . GLU A 1 96 ? 0.005 0.827 -2.963 1.00 94.31 96 GLU A N 1
ATOM 770 C CA . GLU A 1 96 ? -1.442 0.894 -2.734 1.00 94.31 96 GLU A CA 1
ATOM 771 C C . GLU A 1 96 ? -2.017 -0.454 -2.282 1.00 94.31 96 GLU A C 1
ATOM 773 O O . GLU A 1 96 ? -2.808 -0.503 -1.337 1.00 94.31 96 GLU A O 1
ATOM 778 N N . ALA A 1 97 ? -1.599 -1.553 -2.917 1.00 93.75 97 ALA A N 1
ATOM 779 C CA . ALA A 1 97 ? -2.024 -2.900 -2.550 1.00 93.75 97 ALA A CA 1
ATOM 780 C C . ALA A 1 97 ? -1.534 -3.309 -1.151 1.00 93.75 97 ALA A C 1
ATOM 782 O O . ALA A 1 97 ? -2.295 -3.905 -0.391 1.00 93.75 97 ALA A O 1
ATOM 783 N N . GLU A 1 98 ? -0.300 -2.967 -0.775 1.00 92.81 98 GLU A N 1
ATOM 784 C CA . GLU A 1 98 ? 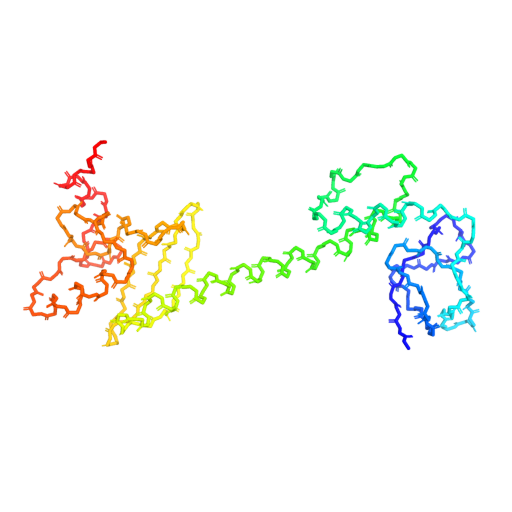0.230 -3.212 0.570 1.00 92.81 98 GLU A CA 1
ATOM 785 C C . GLU A 1 98 ? -0.512 -2.394 1.628 1.00 92.81 98 GLU A C 1
ATOM 787 O O . GLU A 1 98 ? -0.886 -2.932 2.672 1.00 92.81 98 GLU A O 1
ATOM 792 N N . ALA A 1 99 ? -0.794 -1.120 1.346 1.00 91.81 99 ALA A N 1
ATOM 793 C CA . ALA A 1 99 ? -1.584 -0.268 2.227 1.00 91.81 99 ALA A CA 1
ATOM 794 C C . ALA A 1 99 ? -3.022 -0.791 2.388 1.00 91.81 99 ALA A C 1
ATOM 796 O O . ALA A 1 99 ? -3.554 -0.808 3.499 1.00 91.81 99 ALA A O 1
ATOM 797 N N . ALA A 1 100 ? -3.652 -1.257 1.305 1.00 92.94 100 ALA A N 1
ATOM 798 C CA . ALA A 1 100 ? -4.957 -1.914 1.359 1.00 92.94 100 ALA A CA 1
ATOM 799 C C . ALA A 1 100 ? -4.903 -3.196 2.203 1.00 92.94 100 ALA A C 1
ATOM 801 O O . ALA A 1 100 ? -5.635 -3.304 3.180 1.00 92.94 100 ALA A O 1
ATOM 802 N N . ALA A 1 101 ? -3.953 -4.091 1.930 1.00 92.88 101 ALA A N 1
ATOM 803 C CA . ALA A 1 101 ? -3.792 -5.334 2.679 1.00 92.88 101 ALA A CA 1
ATOM 804 C C . ALA A 1 101 ? -3.457 -5.108 4.164 1.00 92.88 101 ALA A C 1
ATOM 806 O O . ALA A 1 101 ? -3.798 -5.940 5.006 1.00 92.88 101 ALA A O 1
ATOM 807 N N . ARG A 1 102 ? -2.766 -4.012 4.509 1.00 91.81 102 ARG A N 1
ATOM 808 C CA . ARG A 1 102 ? -2.554 -3.601 5.905 1.00 91.81 102 ARG A CA 1
ATOM 809 C C . ARG A 1 102 ? -3.874 -3.186 6.551 1.00 91.81 102 ARG A C 1
ATOM 811 O O . ARG A 1 102 ? -4.151 -3.642 7.656 1.00 91.81 102 ARG A O 1
ATOM 818 N N . ARG A 1 103 ? -4.680 -2.355 5.879 1.00 91.56 103 ARG A N 1
ATOM 819 C CA . ARG A 1 103 ? -6.000 -1.937 6.382 1.00 91.56 103 ARG A CA 1
ATOM 820 C C . ARG A 1 103 ? -6.917 -3.135 6.605 1.00 91.56 103 ARG A C 1
ATOM 822 O O . ARG A 1 103 ? -7.453 -3.262 7.699 1.00 91.56 103 ARG A O 1
ATOM 829 N N . ASP A 1 104 ? -6.992 -4.047 5.641 1.00 94.12 104 ASP A N 1
ATOM 830 C CA . ASP A 1 104 ? -7.823 -5.251 5.743 1.00 94.12 104 ASP A CA 1
ATOM 831 C C . ASP A 1 104 ? -7.425 -6.101 6.961 1.00 94.12 104 ASP A C 1
ATOM 833 O O . ASP A 1 104 ? -8.274 -6.471 7.770 1.00 94.12 104 ASP A O 1
ATOM 837 N N . ARG A 1 105 ? -6.118 -6.320 7.170 1.00 94.81 105 ARG A N 1
ATOM 838 C CA . ARG A 1 105 ? -5.599 -7.050 8.342 1.00 94.81 105 ARG A CA 1
ATOM 839 C C . ARG A 1 105 ? -5.933 -6.368 9.669 1.00 94.81 105 ARG A C 1
ATOM 841 O O . ARG A 1 105 ? -6.269 -7.048 10.637 1.00 94.81 105 ARG A O 1
ATOM 848 N N . VAL A 1 106 ? -5.813 -5.041 9.738 1.00 95.31 106 VAL A N 1
ATOM 849 C CA . VAL A 1 106 ? -6.177 -4.271 10.940 1.00 95.31 106 VAL A CA 1
ATOM 850 C C . VAL A 1 106 ? -7.668 -4.412 11.217 1.00 95.31 106 VAL A C 1
ATOM 852 O O . VAL A 1 106 ? -8.061 -4.711 12.344 1.00 95.31 106 VAL A O 1
ATOM 855 N N . GLU A 1 107 ? -8.497 -4.248 10.193 1.00 96.00 107 GLU A N 1
ATOM 856 C CA . GLU A 1 107 ? -9.944 -4.340 10.318 1.00 96.00 107 GLU A CA 1
ATOM 857 C C . GLU A 1 107 ? -10.393 -5.747 10.748 1.00 96.00 107 GLU A C 1
ATOM 859 O O . GLU A 1 107 ? -11.220 -5.883 11.650 1.00 96.00 107 GLU A O 1
ATOM 864 N N . GLU A 1 108 ? -9.817 -6.805 10.171 1.00 96.12 108 GLU A N 1
ATOM 865 C CA . GLU A 1 108 ? -10.030 -8.193 10.601 1.00 96.12 108 GLU A CA 1
ATOM 866 C C . GLU A 1 108 ? -9.638 -8.407 12.066 1.00 96.12 108 GLU A C 1
ATOM 868 O O . GLU A 1 108 ? -10.413 -8.994 12.826 1.00 96.12 108 GLU A O 1
ATOM 873 N N . ARG A 1 109 ? -8.480 -7.882 12.492 1.00 95.38 109 ARG A N 1
ATOM 874 C CA . ARG A 1 109 ? -8.020 -7.973 13.886 1.00 95.38 109 ARG A CA 1
ATOM 875 C C . ARG A 1 109 ? -9.001 -7.297 14.848 1.00 95.38 109 ARG A C 1
ATOM 877 O O . ARG A 1 109 ? -9.353 -7.885 15.870 1.00 95.38 109 ARG A O 1
ATOM 884 N N . LEU A 1 110 ? -9.474 -6.094 14.515 1.00 96.25 110 LEU A N 1
ATOM 885 C CA . LEU A 1 110 ? -10.455 -5.358 15.321 1.00 96.25 110 LEU A CA 1
ATOM 886 C C . LEU A 1 110 ? -11.805 -6.080 15.376 1.00 96.25 110 LEU A C 1
ATOM 888 O O . LEU A 1 110 ? -12.380 -6.227 16.456 1.00 96.25 110 LEU A O 1
ATOM 892 N N . ARG A 1 111 ? -12.300 -6.575 14.234 1.00 96.38 111 ARG A N 1
ATOM 893 C CA . ARG A 1 111 ? -13.533 -7.375 14.18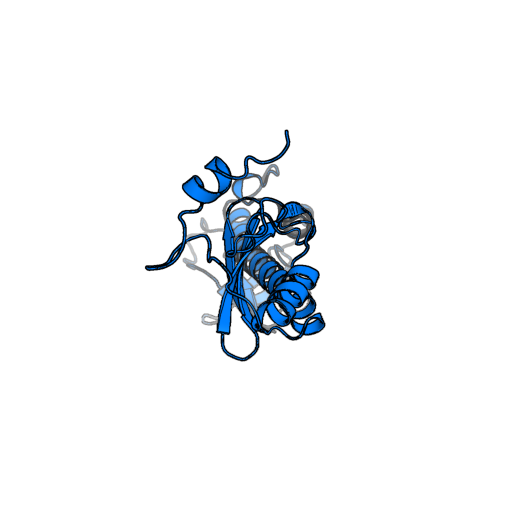4 1.00 96.38 111 ARG A CA 1
ATOM 894 C C . ARG A 1 111 ? -13.425 -8.621 15.051 1.00 96.38 111 ARG A C 1
ATOM 896 O O . ARG A 1 111 ? -14.365 -8.908 15.781 1.00 96.38 111 ARG A O 1
ATOM 903 N N . ALA A 1 112 ? -12.305 -9.338 14.989 1.00 94.56 112 ALA A N 1
ATOM 904 C CA . ALA A 1 112 ? -12.092 -10.545 15.781 1.00 94.56 112 ALA A CA 1
ATOM 905 C C . ALA A 1 112 ? -12.115 -10.250 17.291 1.00 94.56 112 ALA A C 1
ATOM 907 O O . ALA A 1 112 ? -12.825 -10.935 18.029 1.00 94.56 112 ALA A O 1
ATOM 908 N N . ALA A 1 113 ? -11.410 -9.202 17.733 1.00 93.56 113 ALA A N 1
ATOM 909 C CA . ALA A 1 113 ? -11.380 -8.787 19.138 1.00 93.56 113 ALA A CA 1
ATOM 910 C C . ALA A 1 113 ? -12.774 -8.387 19.660 1.00 93.56 113 ALA A C 1
ATOM 912 O O . ALA A 1 113 ? -13.193 -8.820 20.733 1.00 93.56 113 ALA A O 1
ATOM 913 N N . LEU A 1 114 ? -13.527 -7.609 18.875 1.00 94.88 114 LEU A N 1
ATOM 914 C CA . LEU A 1 114 ? -14.880 -7.174 19.236 1.00 94.88 114 LEU A CA 1
ATOM 915 C C . LEU A 1 114 ? -15.881 -8.336 19.234 1.00 94.88 114 LEU A C 1
ATOM 917 O O . LEU A 1 114 ? -16.660 -8.485 20.179 1.00 94.88 114 LEU A O 1
ATOM 921 N N . ALA A 1 115 ? -15.842 -9.185 18.204 1.00 92.31 115 ALA A N 1
ATOM 922 C CA . ALA A 1 115 ? -16.769 -10.302 18.051 1.00 92.31 115 ALA A CA 1
ATOM 923 C C . ALA A 1 115 ? -16.637 -11.319 19.189 1.00 92.31 115 ALA A C 1
ATOM 925 O O . ALA A 1 115 ? -17.650 -11.851 19.644 1.00 92.31 115 ALA A O 1
ATOM 926 N N . HIS A 1 116 ? -15.420 -11.544 19.699 1.00 86.94 116 HIS A N 1
ATOM 927 C CA . HIS A 1 116 ? -15.189 -12.440 20.834 1.00 86.94 116 HIS A CA 1
ATOM 928 C C . HIS A 1 116 ? -15.961 -12.007 22.093 1.00 86.94 116 HIS A C 1
ATOM 930 O O . HIS A 1 116 ? -16.453 -12.850 22.839 1.00 86.94 116 HIS A O 1
ATOM 936 N N . ALA A 1 117 ? -16.139 -10.699 22.294 1.00 85.06 117 ALA A N 1
ATOM 937 C CA . ALA A 1 117 ? -16.895 -10.130 23.410 1.00 85.06 117 ALA A CA 1
ATOM 938 C C . ALA A 1 117 ? -18.364 -9.785 23.053 1.00 85.06 117 ALA A C 1
ATOM 940 O O . ALA A 1 117 ? -19.128 -9.257 23.872 1.00 85.06 117 ALA A O 1
ATOM 941 N N . GLY A 1 118 ? -18.800 -10.130 21.836 1.00 89.62 118 GLY A N 1
ATOM 942 C CA . GLY A 1 118 ? -20.161 -9.907 21.348 1.00 89.62 118 GLY A CA 1
ATOM 943 C C . GLY A 1 118 ? -20.456 -8.464 20.932 1.00 89.62 118 GLY A C 1
ATOM 944 O O . GLY A 1 118 ? -21.605 -8.036 21.026 1.00 89.62 118 GLY A O 1
ATOM 945 N N . ALA A 1 119 ? -19.437 -7.725 20.497 1.00 94.25 119 ALA A N 1
ATOM 946 C CA . ALA A 1 119 ? -19.571 -6.429 19.842 1.00 94.25 119 ALA A CA 1
ATOM 947 C C . ALA A 1 119 ? -19.321 -6.545 18.329 1.00 94.25 119 ALA A C 1
ATOM 949 O O . ALA A 1 119 ? -18.649 -7.466 17.864 1.00 94.25 119 ALA A O 1
ATOM 950 N N . SER A 1 120 ? -19.820 -5.585 17.554 1.00 95.81 120 SER A N 1
ATOM 951 C CA . SER A 1 120 ? -19.544 -5.473 16.116 1.00 95.81 120 SER A CA 1
ATOM 952 C C . SER A 1 120 ? -18.793 -4.186 15.796 1.00 95.81 120 SER A C 1
ATOM 954 O O . SER A 1 120 ? -19.149 -3.116 16.286 1.00 95.81 120 SER A O 1
ATOM 956 N N . LEU A 1 121 ? -17.763 -4.275 14.953 1.00 97.00 121 LEU A N 1
ATOM 957 C CA . LEU A 1 121 ? -17.047 -3.099 14.456 1.00 97.00 121 LEU A CA 1
ATOM 958 C C . LEU A 1 121 ? -17.975 -2.257 13.569 1.00 97.00 121 LEU A C 1
ATOM 960 O O . LEU A 1 121 ? -18.587 -2.797 12.650 1.00 97.00 121 LEU A O 1
ATOM 964 N N . ALA A 1 122 ? -18.048 -0.953 13.831 1.00 95.94 122 ALA A N 1
ATOM 965 C CA . ALA A 1 122 ? -18.787 -0.005 13.001 1.00 95.94 122 ALA A CA 1
ATOM 966 C C . ALA A 1 122 ? -17.852 0.815 12.102 1.00 95.94 122 ALA A C 1
ATOM 968 O O . ALA A 1 122 ? -18.159 1.016 10.932 1.00 95.94 122 ALA A O 1
ATOM 969 N N . ASP A 1 123 ? -16.740 1.308 12.652 1.00 95.56 123 ASP A N 1
ATOM 970 C CA . ASP A 1 123 ? -15.738 2.103 11.932 1.00 95.56 123 ASP A CA 1
ATOM 971 C C . ASP A 1 123 ? -14.436 2.182 12.746 1.00 95.56 123 ASP A C 1
ATOM 973 O O . ASP A 1 123 ? -14.454 1.979 13.963 1.00 95.56 123 ASP A O 1
ATOM 977 N N . TYR A 1 124 ? -1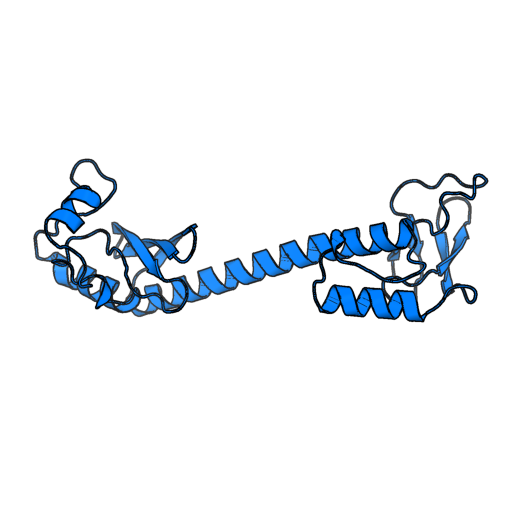3.313 2.522 12.117 1.00 96.88 124 TYR A N 1
ATOM 978 C CA . TYR A 1 124 ? -12.090 2.876 12.834 1.00 96.88 124 TYR A CA 1
ATOM 979 C C . TYR A 1 124 ? -11.254 3.900 12.065 1.00 96.88 124 TYR A C 1
ATOM 981 O O . TYR A 1 124 ? -11.237 3.937 10.838 1.00 96.88 124 TYR A O 1
ATOM 989 N N . THR A 1 125 ? -10.506 4.718 12.801 1.00 95.06 125 THR A N 1
ATOM 990 C CA . THR A 1 125 ? -9.550 5.666 12.218 1.00 95.06 125 THR A CA 1
ATOM 991 C C . THR A 1 125 ? -8.192 5.544 12.892 1.00 95.06 125 THR A C 1
ATOM 993 O O . THR A 1 125 ? -8.119 5.468 14.119 1.00 95.06 125 THR A O 1
ATOM 996 N N . GLU A 1 126 ? -7.125 5.578 12.099 1.00 93.88 126 GLU A N 1
ATOM 997 C CA . GLU A 1 126 ? -5.734 5.584 12.563 1.00 93.88 126 GLU A CA 1
ATOM 998 C C . GLU A 1 126 ? -5.262 7.023 12.821 1.00 93.88 126 GLU A C 1
ATOM 1000 O O . GLU A 1 126 ? -5.464 7.907 11.982 1.00 93.88 126 GLU A O 1
ATOM 1005 N N . ARG A 1 127 ? -4.646 7.275 13.982 1.00 91.06 127 ARG A N 1
ATOM 1006 C CA . ARG A 1 127 ? -3.974 8.544 14.305 1.00 91.06 127 ARG A CA 1
ATOM 1007 C C . ARG A 1 127 ? -2.690 8.248 15.069 1.00 91.06 127 ARG A C 1
ATOM 1009 O O . ARG A 1 127 ? -2.758 7.775 16.192 1.00 91.06 127 ARG 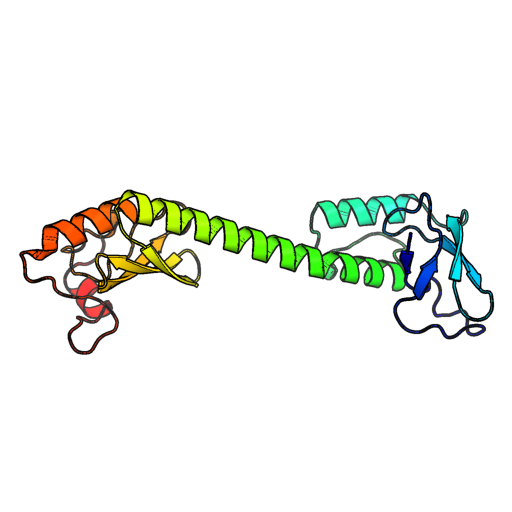A O 1
ATOM 1016 N N . GLY A 1 128 ? -1.535 8.548 14.477 1.00 91.38 128 GLY A N 1
ATOM 1017 C CA . GLY A 1 128 ? -0.248 8.274 15.122 1.00 91.38 128 GLY A CA 1
ATOM 1018 C C . GLY A 1 128 ? -0.085 6.784 15.425 1.00 91.38 128 GLY A C 1
ATOM 1019 O O . GLY A 1 128 ? -0.111 5.971 14.505 1.00 91.38 128 GLY A O 1
ATOM 1020 N N . ASP A 1 129 ? 0.050 6.454 16.703 1.00 92.12 129 ASP A N 1
ATOM 1021 C CA . ASP A 1 129 ? 0.218 5.118 17.284 1.00 92.12 129 ASP A CA 1
ATOM 1022 C C . ASP A 1 129 ? -1.068 4.555 17.921 1.00 92.12 129 ASP A C 1
ATOM 1024 O O . ASP A 1 129 ? -1.033 3.506 18.567 1.00 92.12 129 ASP A O 1
ATOM 1028 N N . VAL A 1 130 ? -2.221 5.198 17.686 1.00 94.12 130 VAL A N 1
ATOM 1029 C CA . VAL A 1 130 ? -3.525 4.755 18.202 1.00 94.12 130 VAL A CA 1
ATOM 1030 C C . VAL A 1 130 ? -4.564 4.502 17.112 1.00 94.12 130 VAL A C 1
ATOM 1032 O O . VAL A 1 130 ? -4.527 5.081 16.019 1.00 94.12 130 VAL A O 1
ATOM 1035 N N . TYR A 1 131 ? -5.534 3.648 17.434 1.00 95.38 131 TYR A N 1
ATOM 1036 C CA . TYR A 1 131 ? -6.792 3.505 16.713 1.00 95.38 131 TYR A CA 1
ATOM 1037 C C . TYR A 1 131 ? -7.930 4.115 17.526 1.00 95.38 131 TYR A C 1
ATOM 1039 O O . TYR A 1 131 ? -8.152 3.752 18.677 1.00 95.38 131 TYR A O 1
ATOM 1047 N N . ARG A 1 132 ? -8.719 4.990 16.901 1.00 95.06 132 ARG A N 1
ATOM 1048 C CA . ARG A 1 132 ? -10.044 5.361 17.407 1.00 95.06 132 ARG A CA 1
ATOM 1049 C C . ARG A 1 132 ? -11.059 4.413 16.787 1.00 95.06 132 ARG A C 1
ATOM 1051 O O . ARG A 1 132 ? -11.332 4.505 15.591 1.00 95.06 132 ARG A O 1
ATOM 1058 N N . VAL A 1 133 ? -11.600 3.509 17.590 1.00 96.00 133 VAL A N 1
ATOM 1059 C CA . VAL A 1 133 ? -12.479 2.421 17.155 1.00 96.00 133 VAL A CA 1
ATOM 1060 C C . VAL A 1 133 ? -13.907 2.736 17.571 1.00 96.00 133 VAL A C 1
ATOM 1062 O O . VAL A 1 133 ? -14.185 2.950 18.748 1.00 96.00 133 VAL A O 1
ATOM 1065 N N . ALA A 1 134 ? -14.820 2.759 16.606 1.00 94.94 134 ALA A N 1
ATOM 1066 C CA . ALA A 1 134 ? -16.249 2.822 16.847 1.00 94.94 134 ALA A CA 1
ATOM 1067 C C . ALA A 1 134 ? -16.856 1.425 16.693 1.00 94.94 134 ALA A C 1
ATOM 1069 O O . ALA A 1 134 ? -16.680 0.765 15.669 1.00 94.94 134 ALA A O 1
ATOM 1070 N N . PHE A 1 135 ? -17.608 0.984 17.689 1.00 94.94 135 PHE A N 1
ATOM 1071 C CA . PHE A 1 135 ? -18.197 -0.351 17.722 1.00 94.94 135 PHE A CA 1
ATOM 1072 C C . PHE A 1 135 ? -19.583 -0.320 18.350 1.00 94.94 135 PHE A C 1
ATOM 1074 O O . PHE A 1 135 ? -19.967 0.649 19.005 1.00 94.94 135 PHE A O 1
ATOM 1081 N N . GLU A 1 136 ? -20.352 -1.376 18.131 1.00 93.62 136 GLU A N 1
ATOM 1082 C CA . GLU A 1 136 ? -21.711 -1.507 18.632 1.00 93.62 136 GLU A CA 1
ATOM 1083 C C . GLU A 1 136 ? -21.842 -2.693 19.576 1.00 93.62 136 GLU A C 1
ATOM 1085 O O . GLU A 1 136 ? -21.318 -3.777 19.320 1.00 93.62 136 GLU A O 1
ATOM 1090 N N . ILE A 1 137 ? -22.584 -2.479 20.660 1.00 91.00 137 ILE A N 1
ATOM 1091 C CA . ILE A 1 137 ? -22.988 -3.521 21.600 1.00 91.00 137 ILE A CA 1
ATOM 1092 C C . ILE A 1 137 ? -24.507 -3.430 21.748 1.00 91.00 137 ILE A C 1
ATOM 1094 O O . ILE A 1 137 ? -25.021 -2.424 22.240 1.00 91.00 137 ILE A O 1
ATOM 1098 N N . ASP A 1 138 ? -25.229 -4.466 21.315 1.00 86.31 138 ASP A N 1
ATOM 1099 C CA . ASP A 1 138 ? -26.704 -4.530 21.256 1.00 86.31 138 ASP A CA 1
ATOM 1100 C C . ASP A 1 138 ? -27.364 -3.229 20.757 1.00 86.31 138 ASP A C 1
ATOM 1102 O O . ASP A 1 138 ? -28.251 -2.658 21.396 1.00 86.31 138 ASP A O 1
ATOM 1106 N N . GLY A 1 139 ? -26.879 -2.722 19.620 1.00 85.50 139 GLY A N 1
ATOM 1107 C CA . GLY A 1 139 ? -27.430 -1.542 18.945 1.00 85.50 139 GLY A CA 1
ATOM 1108 C C . GLY A 1 139 ? -27.035 -0.193 19.553 1.00 85.50 139 GLY A C 1
ATOM 1109 O O . GLY A 1 139 ? -27.509 0.844 19.091 1.00 85.50 139 GLY A O 1
ATOM 1110 N N . ARG A 1 140 ? -26.175 -0.163 20.580 1.00 87.12 140 ARG A N 1
ATOM 1111 C CA . ARG A 1 140 ? -25.594 1.081 21.106 1.00 87.12 140 ARG A CA 1
ATOM 1112 C C . ARG A 1 140 ? -24.182 1.260 20.582 1.00 87.12 140 ARG A C 1
ATOM 1114 O O . ARG A 1 140 ? -23.346 0.380 20.758 1.00 87.12 140 ARG A O 1
ATOM 1121 N N . ARG A 1 141 ? -23.922 2.423 19.986 1.00 89.94 141 ARG A N 1
ATOM 1122 C CA . ARG A 1 141 ? -22.601 2.800 19.486 1.00 89.94 141 ARG A CA 1
ATOM 1123 C C . ARG A 1 141 ? -21.718 3.335 20.611 1.00 89.94 141 ARG A C 1
ATOM 1125 O O . ARG A 1 141 ? -22.136 4.206 21.376 1.00 89.94 141 ARG A O 1
ATOM 1132 N N . HIS A 1 142 ? -20.495 2.832 20.653 1.00 90.62 142 HIS A N 1
ATOM 1133 C CA . HIS A 1 142 ? -19.414 3.209 21.551 1.00 90.62 142 HIS A CA 1
ATOM 1134 C C . HIS A 1 142 ? -18.190 3.605 20.727 1.00 90.62 142 HIS A C 1
ATOM 1136 O O . HIS A 1 142 ? -18.055 3.213 19.565 1.00 90.62 142 HIS A O 1
ATOM 1142 N N . VAL A 1 143 ? -17.326 4.420 21.321 1.00 91.56 143 VAL A N 1
ATOM 1143 C CA . VAL A 1 143 ? -16.062 4.845 20.725 1.00 91.56 143 VAL A CA 1
ATOM 1144 C C . VAL A 1 143 ? -14.991 4.727 21.791 1.00 91.56 143 VAL A C 1
ATOM 1146 O O . VAL A 1 143 ? -15.187 5.233 22.892 1.00 91.56 143 VAL A O 1
ATOM 1149 N N . SER A 1 144 ? -13.869 4.111 21.443 1.00 92.06 144 SER A N 1
ATOM 1150 C CA . SER A 1 144 ? -1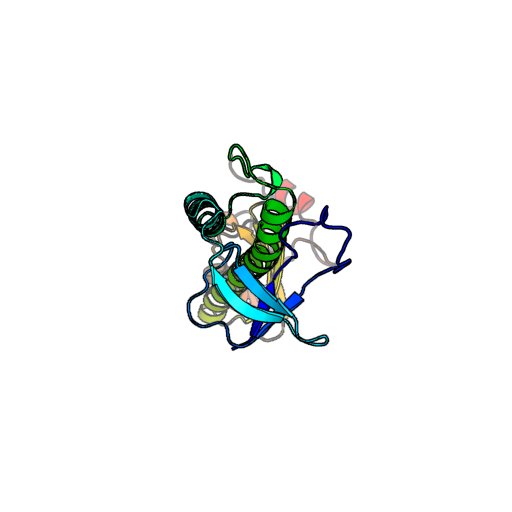2.706 4.011 22.323 1.00 92.06 144 SER A CA 1
ATOM 1151 C C . SER A 1 144 ? -11.427 4.288 21.539 1.00 92.06 144 SER A C 1
ATOM 1153 O O . SER A 1 144 ? -11.381 4.105 20.319 1.00 92.06 144 SER A O 1
ATOM 1155 N N . VAL A 1 145 ? -10.398 4.752 22.237 1.00 93.50 145 VAL A N 1
ATOM 1156 C CA . VAL A 1 145 ? -9.045 4.941 21.710 1.00 93.50 145 VAL A CA 1
ATOM 1157 C C . VAL A 1 145 ? -8.170 3.831 22.270 1.00 93.50 145 VAL A C 1
ATOM 1159 O O . VAL A 1 145 ? -8.145 3.626 23.483 1.00 93.50 145 VAL A O 1
ATOM 1162 N N . ILE A 1 146 ? -7.486 3.104 21.391 1.00 94.62 146 ILE A N 1
ATOM 1163 C CA . ILE A 1 146 ? -6.665 1.944 21.746 1.00 94.62 146 ILE A CA 1
ATOM 1164 C C . ILE A 1 146 ? -5.289 2.009 21.082 1.00 94.62 146 ILE A C 1
ATOM 1166 O O . ILE A 1 146 ? -5.157 2.579 19.996 1.00 94.62 146 ILE A O 1
ATOM 1170 N N . ALA A 1 147 ? -4.283 1.390 21.691 1.00 93.75 147 ALA A N 1
ATOM 1171 C CA . ALA A 1 147 ? -2.950 1.265 21.115 1.00 93.75 147 ALA A CA 1
ATOM 1172 C C . ALA A 1 147 ? -2.938 0.314 19.900 1.00 93.75 147 ALA A C 1
ATOM 1174 O O . ALA A 1 147 ? -3.698 -0.661 19.821 1.00 93.75 147 ALA A O 1
ATOM 1175 N N . GLN A 1 148 ? -2.096 0.608 18.905 1.00 93.50 148 GLN A N 1
ATOM 1176 C CA . GLN A 1 148 ? -2.024 -0.185 17.670 1.00 93.50 148 GLN A CA 1
ATOM 1177 C C . GLN A 1 148 ? -1.261 -1.505 17.813 1.00 93.50 148 GLN A C 1
ATOM 1179 O O . GLN A 1 148 ? -1.467 -2.419 17.009 1.00 93.50 148 GLN A O 1
ATOM 1184 N N . ASP A 1 149 ? -0.366 -1.627 18.778 1.00 90.94 149 ASP A N 1
ATOM 1185 C CA . ASP A 1 149 ? 0.462 -2.812 18.982 1.00 90.94 149 ASP A CA 1
ATOM 1186 C C . ASP A 1 149 ? -0.331 -3.949 19.632 1.00 90.94 149 ASP A C 1
ATOM 1188 O O . ASP A 1 149 ? -0.392 -5.044 19.061 1.00 90.94 149 ASP A O 1
ATOM 1192 N N . ASP A 1 150 ? -1.003 -3.672 20.749 1.00 91.62 150 ASP A N 1
ATOM 1193 C CA . ASP A 1 150 ? -1.616 -4.689 21.608 1.00 91.62 150 ASP A CA 1
ATOM 1194 C C . ASP A 1 150 ? -3.130 -4.529 21.837 1.00 91.62 150 ASP A C 1
ATOM 1196 O O . ASP A 1 150 ? -3.742 -5.398 22.453 1.00 91.62 150 ASP A O 1
ATOM 1200 N N . LEU A 1 151 ? -3.759 -3.485 21.278 1.00 93.19 151 LEU A N 1
ATOM 1201 C CA . LEU A 1 151 ? -5.177 -3.147 21.487 1.00 93.19 151 LEU A CA 1
ATOM 1202 C C . LEU A 1 151 ? -5.533 -2.755 22.937 1.00 93.19 151 LEU A C 1
ATOM 1204 O O . LEU A 1 151 ? -6.720 -2.787 23.291 1.00 93.19 151 LEU A O 1
ATOM 1208 N N . SER A 1 152 ? -4.552 -2.369 23.756 1.00 91.75 152 SER A N 1
ATOM 1209 C CA . SER A 1 152 ? -4.771 -1.779 25.082 1.00 91.75 152 SER A CA 1
ATOM 1210 C C . SER A 1 152 ? -5.560 -0.476 24.978 1.00 91.75 152 SER A C 1
ATOM 1212 O O . SER A 1 152 ? -5.384 0.317 24.050 1.00 91.75 152 SER A O 1
ATOM 1214 N N . VAL A 1 153 ? -6.486 -0.257 25.905 1.00 91.75 153 VAL A N 1
ATOM 1215 C CA . VAL A 1 153 ? -7.362 0.913 25.914 1.00 91.75 153 VAL A CA 1
ATOM 1216 C C . VAL A 1 153 ? -6.618 2.089 26.528 1.00 91.75 153 VAL A C 1
ATOM 1218 O O . VAL A 1 153 ? -6.195 2.044 27.675 1.00 91.75 153 VAL A O 1
ATOM 1221 N N . GLN A 1 154 ? -6.500 3.174 25.769 1.00 87.62 154 GLN A N 1
ATOM 1222 C CA . GLN A 1 154 ? -6.003 4.445 26.295 1.00 87.62 154 GLN A CA 1
ATOM 1223 C C . GLN A 1 154 ? -7.155 5.286 26.841 1.00 87.62 154 GLN A C 1
ATOM 1225 O O . GLN A 1 154 ? -7.070 5.815 27.943 1.00 87.62 154 GLN A O 1
ATOM 1230 N N . THR A 1 155 ? -8.262 5.326 26.094 1.00 87.19 155 THR A N 1
ATOM 1231 C CA . THR A 1 155 ? -9.487 6.022 26.497 1.00 87.19 155 THR A CA 1
ATOM 1232 C C . THR A 1 155 ? -10.690 5.147 26.175 1.00 87.19 155 THR A C 1
ATOM 1234 O O . THR A 1 155 ? -10.986 4.872 25.008 1.00 87.19 155 THR A O 1
ATOM 1237 N N . ALA A 1 156 ? -11.431 4.723 27.196 1.00 83.69 156 ALA A N 1
ATOM 1238 C CA . ALA A 1 156 ? -12.574 3.826 27.041 1.00 83.69 156 ALA A CA 1
ATOM 1239 C C . ALA A 1 156 ? -13.805 4.493 26.400 1.00 83.69 156 ALA A C 1
ATOM 1241 O O . ALA A 1 156 ? -14.691 3.800 25.897 1.00 83.69 156 ALA A O 1
ATOM 1242 N N . GLY A 1 157 ? -13.883 5.828 26.427 1.00 80.69 157 GLY A N 1
ATOM 1243 C CA . GLY A 1 157 ? -15.086 6.594 26.058 1.00 80.69 157 GLY A CA 1
ATOM 1244 C C . GLY A 1 157 ? -16.163 6.603 27.154 1.00 80.69 157 GLY A C 1
ATOM 1245 O O . GLY A 1 157 ? -17.273 7.113 26.968 1.00 80.69 157 GLY A O 1
ATOM 1246 N N . ILE A 1 158 ? -15.835 6.037 28.314 1.00 80.12 158 ILE A N 1
ATOM 1247 C CA . ILE A 1 158 ? -16.617 6.037 29.547 1.00 80.12 158 ILE A CA 1
ATOM 1248 C C . ILE A 1 158 ? -15.669 6.231 30.732 1.00 80.12 158 ILE A C 1
ATOM 1250 O O . ILE A 1 158 ? -14.488 5.921 30.632 1.00 80.12 158 ILE A O 1
ATOM 1254 N N . CYS A 1 159 ? -16.177 6.732 31.855 1.00 80.56 159 CYS A N 1
ATOM 1255 C CA . CYS A 1 159 ? -15.377 6.874 33.065 1.00 80.56 159 CYS A CA 1
ATOM 1256 C C . CYS A 1 159 ? -15.104 5.494 33.678 1.00 80.56 159 CYS A C 1
ATOM 1258 O O . CYS A 1 159 ? -16.032 4.829 34.144 1.00 80.56 159 CYS A O 1
ATOM 1260 N N . LEU A 1 160 ? -13.832 5.097 33.707 1.00 80.69 160 LEU A N 1
ATOM 1261 C CA . LEU A 1 160 ? -13.338 3.901 34.399 1.00 80.69 160 LEU A CA 1
ATOM 1262 C C . LEU A 1 160 ? -12.468 4.273 35.606 1.00 80.69 160 LEU A C 1
ATOM 1264 O O . LEU A 1 160 ? -11.601 3.513 36.021 1.00 80.69 160 LEU A O 1
ATOM 1268 N N . SER A 1 161 ? -12.693 5.454 36.188 1.00 80.38 161 SER A N 1
ATOM 1269 C CA . SER A 1 161 ? -11.914 5.973 37.320 1.00 80.38 161 SER A CA 1
ATOM 1270 C C . SER A 1 161 ? -10.395 6.041 37.063 1.00 80.38 161 SER A C 1
ATOM 1272 O O . SER A 1 161 ? -9.612 5.857 37.992 1.00 80.38 161 SER A O 1
ATOM 1274 N N . GLY A 1 162 ? -9.973 6.280 35.816 1.00 77.06 162 GLY A N 1
ATOM 1275 C CA . GLY A 1 162 ? -8.563 6.332 35.398 1.00 77.06 162 GLY A CA 1
ATOM 1276 C C . GLY A 1 162 ? -7.920 4.975 35.096 1.00 77.06 162 GLY A C 1
ATOM 1277 O O . GLY A 1 162 ? -6.723 4.909 34.826 1.00 77.06 162 GLY A O 1
ATOM 1278 N N . GLN A 1 163 ? -8.686 3.883 35.149 1.00 80.88 163 GLN A N 1
ATOM 1279 C CA . GLN A 1 163 ? -8.174 2.519 34.976 1.00 80.88 163 GLN A CA 1
ATOM 1280 C C . GLN A 1 163 ? -8.234 2.019 33.528 1.00 80.88 163 GLN A C 1
ATOM 1282 O O . GLN A 1 163 ? -8.151 0.819 33.296 1.00 80.88 163 GLN A O 1
ATOM 1287 N N . ASP A 1 164 ? -8.382 2.917 32.554 1.00 83.62 164 ASP A N 1
ATOM 1288 C CA . ASP A 1 164 ? -8.531 2.597 31.131 1.00 83.62 164 ASP A CA 1
ATOM 1289 C C . ASP A 1 164 ? -7.435 1.641 30.630 1.00 83.62 164 ASP A C 1
ATOM 1291 O O . ASP A 1 164 ? -7.741 0.606 30.047 1.00 83.62 164 ASP A O 1
ATOM 1295 N N . HIS A 1 165 ? -6.179 1.92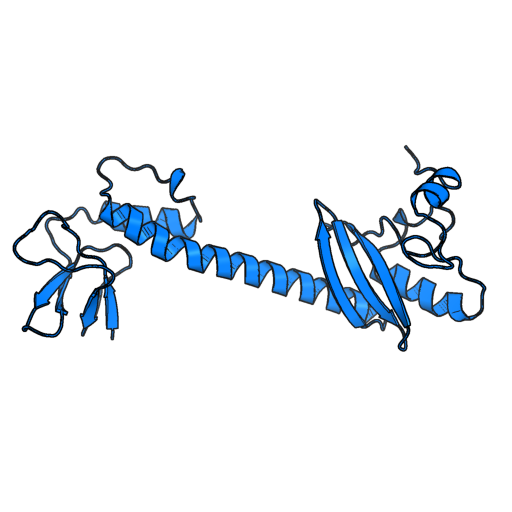1 30.985 1.00 81.81 165 HIS A N 1
ATOM 1296 C CA . HIS A 1 165 ? -4.995 1.141 30.608 1.00 81.81 165 HIS A CA 1
ATOM 1297 C C . HIS A 1 165 ? -4.962 -0.298 31.155 1.00 81.81 165 HIS A C 1
ATOM 1299 O O . HIS A 1 165 ? -4.140 -1.100 30.718 1.00 81.81 165 HIS A O 1
ATOM 1305 N N . LEU A 1 166 ? -5.833 -0.645 32.111 1.00 84.06 166 LEU A N 1
ATOM 1306 C CA . LEU A 1 166 ? -5.959 -2.013 32.627 1.00 84.06 166 LEU A CA 1
ATOM 1307 C C . LEU A 1 166 ? -6.833 -2.904 31.735 1.00 84.06 166 LEU A C 1
ATOM 1309 O O . LEU A 1 166 ? -6.971 -4.097 32.013 1.00 84.06 166 LEU A O 1
ATOM 1313 N N . PHE A 1 167 ? -7.432 -2.342 30.685 1.00 87.00 167 PHE A N 1
ATOM 1314 C CA . PHE A 1 167 ? -8.321 -3.053 29.779 1.00 87.00 167 PHE A CA 1
ATOM 1315 C C . PHE A 1 167 ? -7.742 -3.106 28.368 1.00 87.00 167 PHE A C 1
ATOM 1317 O O . PHE A 1 167 ? -7.177 -2.141 27.865 1.00 87.00 167 PHE A O 1
ATOM 1324 N N . ASP A 1 168 ? -7.952 -4.233 27.696 1.00 90.81 168 ASP A N 1
ATOM 1325 C CA . ASP A 1 168 ? -7.872 -4.322 26.242 1.00 90.81 168 ASP A CA 1
ATOM 1326 C C . ASP A 1 168 ? -9.265 -4.130 25.620 1.00 90.81 168 ASP A C 1
ATOM 1328 O O . ASP A 1 168 ? -10.297 -4.128 26.308 1.00 90.81 168 ASP A O 1
ATOM 1332 N N . LEU A 1 169 ? -9.310 -3.960 24.297 1.00 90.50 169 LEU A N 1
ATOM 1333 C CA . LEU A 1 169 ? -10.567 -3.768 23.568 1.00 90.50 169 LEU A CA 1
ATOM 1334 C C . LEU A 1 169 ? -11.597 -4.878 23.862 1.00 90.50 169 LEU A C 1
ATOM 1336 O O . LEU A 1 169 ? -12.796 -4.608 23.928 1.00 90.50 169 LEU A O 1
ATOM 1340 N N . GLN A 1 170 ? -11.143 -6.117 24.053 1.00 90.00 170 GLN A N 1
ATOM 1341 C CA . GLN A 1 170 ? -12.011 -7.264 24.314 1.00 90.00 170 GLN A CA 1
ATOM 1342 C C . GLN A 1 170 ? -12.639 -7.193 25.717 1.00 90.00 170 GLN A C 1
ATOM 1344 O O . GLN A 1 170 ? -13.849 -7.371 25.877 1.00 90.00 170 GLN A O 1
ATOM 1349 N N . SER A 1 171 ? -11.831 -6.909 26.734 1.00 89.38 171 SER A N 1
ATOM 1350 C CA . SER A 1 171 ? -12.241 -6.840 28.138 1.00 89.38 171 SER A CA 1
ATOM 1351 C C . SER A 1 171 ? -13.134 -5.629 28.396 1.00 89.38 171 SER A C 1
ATOM 1353 O O . SER A 1 171 ? -14.118 -5.735 29.134 1.00 89.38 171 SER A O 1
ATOM 1355 N N . LEU A 1 172 ? -12.871 -4.507 27.715 1.00 88.50 172 LEU A N 1
ATOM 1356 C CA . LEU A 1 172 ? -13.706 -3.307 27.778 1.00 88.50 172 LEU A CA 1
ATOM 1357 C C . LEU A 1 172 ? -15.154 -3.583 27.345 1.00 88.50 172 LEU A C 1
ATOM 1359 O O . LEU A 1 172 ? -16.099 -3.116 27.984 1.00 88.50 172 LEU A O 1
ATOM 1363 N N . VAL A 1 173 ? -15.352 -4.369 26.283 1.00 86.75 173 VAL A N 1
ATOM 1364 C CA . VAL A 1 173 ? -16.698 -4.762 25.832 1.00 86.75 173 VAL A CA 1
ATOM 1365 C C . VAL A 1 173 ? -17.429 -5.561 26.917 1.00 86.75 173 VAL A C 1
ATOM 1367 O O . VAL A 1 173 ? -18.627 -5.354 27.123 1.00 86.75 173 VAL A O 1
ATOM 1370 N N . GLY A 1 174 ? -16.720 -6.429 27.647 1.00 84.56 174 GLY A N 1
ATOM 1371 C CA . GLY A 1 174 ? -17.266 -7.152 28.799 1.00 84.56 174 GLY A CA 1
ATOM 1372 C C . GLY A 1 174 ? -17.783 -6.205 29.885 1.00 84.56 174 GLY A C 1
ATOM 1373 O O . GLY A 1 174 ? -18.951 -6.296 30.274 1.00 84.56 174 GLY A O 1
ATOM 1374 N N . VAL A 1 175 ? -16.959 -5.232 30.288 1.00 85.38 175 VAL A N 1
ATOM 1375 C CA . VAL A 1 175 ? -17.324 -4.198 31.276 1.00 85.38 175 VAL A CA 1
ATOM 1376 C C . VAL A 1 175 ? -18.548 -3.403 30.825 1.00 85.38 175 VAL A C 1
ATOM 1378 O O . VAL A 1 175 ? -19.492 -3.214 31.591 1.00 85.38 175 VAL A O 1
ATOM 1381 N N . LEU A 1 176 ? -18.583 -2.979 29.559 1.00 84.94 176 LEU A N 1
ATOM 1382 C CA . LEU A 1 176 ? -19.697 -2.207 29.000 1.00 84.94 176 LEU A CA 1
ATOM 1383 C C . LEU A 1 176 ? -21.023 -2.979 28.990 1.00 84.94 176 LEU A C 1
ATOM 1385 O O . LEU A 1 176 ? -22.092 -2.369 29.087 1.00 84.94 176 LEU A O 1
ATOM 1389 N N . ARG A 1 177 ? -20.982 -4.311 28.874 1.00 81.19 177 ARG A N 1
ATOM 1390 C CA . ARG A 1 177 ? -22.177 -5.162 28.959 1.00 81.19 177 ARG A CA 1
ATOM 1391 C C . ARG A 1 177 ? -22.670 -5.313 30.392 1.00 81.19 177 ARG A C 1
ATOM 1393 O O . ARG A 1 177 ? -23.879 -5.231 30.607 1.00 81.19 177 ARG A O 1
ATOM 1400 N N . GLU A 1 178 ? -21.766 -5.506 31.347 1.00 80.44 178 GLU A N 1
ATOM 1401 C CA . GLU A 1 178 ? -22.102 -5.628 32.770 1.00 80.44 178 GLU A CA 1
ATOM 1402 C C . GLU A 1 178 ? -22.632 -4.306 33.345 1.00 80.44 178 GLU A C 1
ATOM 1404 O O . GLU A 1 178 ? -23.646 -4.280 34.045 1.00 80.44 178 GLU A O 1
ATOM 1409 N N . ALA A 1 179 ? -22.035 -3.181 32.944 1.00 74.62 179 ALA A N 1
ATOM 1410 C CA . ALA A 1 179 ? -22.403 -1.844 33.403 1.00 74.62 179 ALA A CA 1
ATOM 1411 C C . ALA A 1 179 ? -23.809 -1.380 32.969 1.00 74.62 179 ALA A C 1
ATOM 1413 O O . ALA A 1 179 ? -24.279 -0.331 33.408 1.00 74.62 179 ALA A O 1
ATOM 1414 N N . ARG A 1 180 ? -24.533 -2.151 32.147 1.00 63.00 180 ARG A N 1
ATOM 1415 C CA . ARG A 1 180 ? -25.886 -1.813 31.661 1.00 63.00 180 ARG A CA 1
ATOM 1416 C C . ARG A 1 180 ? -26.953 -1.646 32.738 1.00 63.00 180 ARG A C 1
ATOM 1418 O O . ARG A 1 180 ? -28.016 -1.110 32.429 1.00 63.00 180 ARG A O 1
ATOM 1425 N N . GLY A 1 181 ? -26.686 -2.086 33.964 1.00 56.16 181 GLY A N 1
ATOM 1426 C CA . GLY A 1 181 ? -27.550 -1.847 35.120 1.00 56.16 181 GLY A CA 1
ATOM 1427 C C . GLY A 1 181 ? -27.274 -0.540 35.877 1.00 56.16 181 GLY A C 1
ATOM 1428 O O . GLY A 1 181 ? -28.048 -0.206 36.770 1.00 56.16 181 GLY A O 1
ATOM 1429 N N . GLY A 1 182 ? -26.197 0.188 35.553 1.00 59.66 182 GLY A N 1
ATOM 1430 C CA . GLY A 1 182 ? -25.723 1.359 36.301 1.00 59.66 182 GLY A CA 1
ATOM 1431 C C . GLY A 1 182 ? -25.612 2.640 35.467 1.00 59.66 182 GLY A C 1
ATOM 1432 O O . GLY A 1 182 ? -25.648 2.624 34.237 1.00 59.66 182 GLY A O 1
ATOM 1433 N N . ALA A 1 183 ? -25.481 3.781 36.149 1.00 63.59 183 ALA A N 1
ATOM 1434 C CA . ALA A 1 183 ? -25.219 5.067 35.511 1.00 63.59 183 ALA A CA 1
ATOM 1435 C C . ALA A 1 183 ? -23.749 5.133 35.061 1.00 63.59 183 ALA A C 1
ATOM 1437 O O . ALA A 1 183 ? -22.851 5.251 35.889 1.00 63.59 183 ALA A O 1
ATOM 1438 N N . VAL A 1 184 ? -23.507 5.048 33.751 1.00 73.56 184 VAL A N 1
ATOM 1439 C CA . VAL A 1 184 ? -22.168 5.189 33.162 1.00 73.56 184 VAL A CA 1
ATOM 1440 C C . VAL A 1 184 ? -21.983 6.622 32.675 1.00 73.56 184 VAL A C 1
ATOM 1442 O O . VAL A 1 184 ? -22.750 7.096 31.834 1.00 73.56 184 VAL A O 1
ATOM 1445 N N . VAL A 1 185 ? -20.959 7.308 33.183 1.00 78.62 185 VAL A N 1
ATOM 1446 C CA . VAL A 1 185 ? -20.566 8.637 32.695 1.00 78.62 185 VAL A CA 1
ATOM 1447 C C . VAL A 1 185 ? -19.785 8.463 31.396 1.00 78.62 185 VAL A C 1
ATOM 1449 O O . VAL A 1 185 ? -18.801 7.725 31.364 1.00 78.62 185 VAL A O 1
ATOM 1452 N N . ARG A 1 186 ? -20.225 9.120 30.319 1.00 81.38 186 ARG A N 1
ATOM 1453 C CA . ARG A 1 186 ? -19.513 9.116 29.033 1.00 81.38 186 ARG A CA 1
ATOM 1454 C C . ARG A 1 186 ? -18.361 10.111 29.058 1.00 81.38 186 ARG A C 1
ATOM 1456 O O . ARG A 1 186 ? -18.495 11.176 29.656 1.00 81.38 186 ARG A O 1
ATOM 1463 N N . VAL A 1 187 ? -17.272 9.773 28.377 1.00 78.75 187 VAL A N 1
ATOM 1464 C CA . VAL A 1 187 ? -16.086 10.628 28.233 1.00 78.75 187 VAL A CA 1
ATOM 1465 C C . VAL A 1 187 ? -15.809 10.847 26.747 1.00 78.75 187 VAL A C 1
ATOM 1467 O O . VAL A 1 187 ? -15.883 9.898 25.967 1.00 78.75 187 VAL A O 1
ATOM 1470 N N . GLY A 1 188 ? -15.515 12.086 26.355 1.00 79.50 188 GLY A N 1
ATOM 1471 C CA . GLY A 1 188 ? -15.208 12.476 24.976 1.00 79.50 188 GLY A CA 1
ATOM 1472 C C . GLY A 1 188 ? -16.306 13.319 24.324 1.00 79.50 188 GLY A C 1
ATOM 1473 O O . GLY A 1 188 ? -16.930 14.158 24.969 1.00 79.50 188 GLY A O 1
ATOM 1474 N N . ASP A 1 189 ? -16.532 13.111 23.026 1.00 68.44 189 ASP A N 1
ATOM 1475 C CA . ASP A 1 189 ? -17.421 13.960 22.228 1.00 68.44 189 ASP A CA 1
ATOM 1476 C C . ASP A 1 189 ? -18.908 13.624 22.454 1.00 68.44 189 ASP A C 1
ATOM 1478 O O . ASP A 1 189 ? -19.385 12.542 22.095 1.00 68.44 189 ASP A O 1
ATOM 1482 N N . GLY A 1 190 ? -19.680 14.568 23.001 1.00 70.00 190 GLY A N 1
ATOM 1483 C CA . GLY A 1 190 ? -21.136 14.448 23.111 1.00 70.00 190 GLY A CA 1
ATOM 1484 C C . GLY A 1 190 ? -21.782 15.527 23.987 1.00 70.00 190 GLY A C 1
ATOM 1485 O O . GLY A 1 190 ? -21.107 16.110 24.828 1.00 70.00 190 GLY A O 1
ATOM 1486 N N . PRO A 1 191 ? -23.094 15.791 23.823 1.00 68.06 191 PRO A N 1
ATOM 1487 C CA . PRO A 1 191 ? -23.799 16.831 24.581 1.00 68.06 191 PRO A CA 1
ATOM 1488 C C . PRO A 1 191 ? -23.880 16.546 26.091 1.00 68.06 191 PRO A C 1
ATOM 1490 O O . PRO A 1 191 ? -23.905 17.486 26.875 1.00 68.06 191 PRO A O 1
ATOM 1493 N N . ASP A 1 192 ? -23.861 15.266 26.482 1.00 74.06 192 ASP A N 1
ATOM 1494 C CA . ASP A 1 192 ? -23.901 14.805 27.880 1.00 74.06 192 ASP A CA 1
ATOM 1495 C C . ASP A 1 192 ? -22.606 14.071 28.293 1.00 74.06 192 ASP A C 1
ATOM 1497 O O . ASP A 1 192 ? -22.593 13.309 29.264 1.00 74.06 192 ASP A O 1
ATOM 1501 N N . ALA A 1 193 ? -21.528 14.223 27.515 1.00 78.75 193 ALA A N 1
ATOM 1502 C CA . ALA A 1 193 ? -20.240 13.593 27.788 1.00 78.75 193 ALA A CA 1
ATOM 1503 C C . ALA A 1 193 ? -19.308 14.562 28.523 1.00 78.75 193 ALA A C 1
ATOM 1505 O O . ALA A 1 193 ? -19.277 15.760 28.247 1.00 78.75 193 ALA A O 1
ATOM 1506 N N . MET A 1 194 ? -18.532 14.028 29.459 1.00 81.81 194 MET A N 1
ATOM 1507 C CA . MET A 1 194 ? -17.450 14.765 30.096 1.00 81.81 194 MET A CA 1
ATOM 1508 C C . MET A 1 194 ? -16.297 14.936 29.093 1.00 81.81 194 MET A C 1
ATOM 1510 O O . MET A 1 194 ? -15.870 13.933 28.513 1.00 81.81 194 MET A O 1
ATOM 1514 N N . PRO A 1 195 ? -15.765 16.156 28.892 1.00 85.19 195 PRO A N 1
ATOM 1515 C CA . PRO A 1 195 ? -14.579 16.358 28.068 1.00 85.19 195 PRO A CA 1
ATOM 1516 C C . PRO A 1 195 ? -13.408 15.499 28.551 1.00 85.19 195 PRO A C 1
ATOM 1518 O O . PRO A 1 195 ? -13.195 15.338 29.752 1.00 85.19 195 PRO A O 1
ATOM 1521 N N . GLU A 1 196 ? -12.622 14.964 27.620 1.00 81.38 196 GLU A N 1
ATOM 1522 C CA . GLU A 1 196 ? -11.487 14.095 27.952 1.00 81.38 196 GLU A CA 1
ATOM 1523 C C . GLU A 1 196 ? -10.424 14.820 28.799 1.00 81.38 196 GLU A C 1
ATOM 1525 O O . GLU A 1 196 ? -9.889 14.252 29.748 1.00 81.38 196 GLU A O 1
ATOM 1530 N N . GLU A 1 197 ? -10.190 16.110 28.542 1.00 82.75 197 GLU A N 1
ATOM 1531 C CA . GLU A 1 197 ? -9.303 16.950 29.361 1.00 82.75 197 GLU A CA 1
ATOM 1532 C C . GLU A 1 197 ? -9.773 17.046 30.823 1.00 82.75 197 GLU A C 1
ATOM 1534 O O . GLU A 1 197 ? -8.965 17.033 31.754 1.00 82.75 197 GLU A O 1
ATOM 1539 N N . ASP A 1 198 ? -11.090 17.112 31.038 1.00 83.25 198 ASP A N 1
ATOM 1540 C CA . ASP A 1 198 ? -11.679 17.168 32.374 1.00 83.25 198 ASP A CA 1
ATOM 1541 C C . ASP A 1 198 ? -11.582 15.812 33.080 1.00 83.25 198 ASP A C 1
ATOM 1543 O O . ASP A 1 198 ? -11.334 15.771 34.286 1.00 83.25 198 ASP A O 1
ATOM 1547 N N . TYR A 1 199 ? -11.720 14.713 32.333 1.00 80.50 199 TYR A N 1
ATOM 1548 C CA . TYR A 1 199 ? -11.537 13.357 32.848 1.00 80.50 199 TYR A CA 1
ATOM 1549 C C . TYR A 1 199 ? -10.120 13.151 33.390 1.00 80.50 199 TYR A C 1
ATOM 1551 O O . TYR A 1 199 ? -9.959 12.815 34.565 1.00 80.50 199 TYR A O 1
ATOM 1559 N N . TRP A 1 200 ? -9.096 13.442 32.583 1.00 79.81 200 TRP A N 1
ATOM 1560 C CA . TRP A 1 200 ? -7.695 13.285 32.990 1.00 79.81 200 TRP A CA 1
ATOM 1561 C C . TRP A 1 200 ? -7.271 14.280 34.077 1.00 79.81 200 TRP A C 1
ATOM 1563 O O . TRP A 1 200 ? -6.362 13.996 34.854 1.00 79.81 200 TRP A O 1
ATOM 1573 N N . ARG A 1 201 ? -7.955 15.425 34.214 1.00 83.12 201 ARG A N 1
ATOM 1574 C CA . ARG A 1 201 ? -7.745 16.335 35.353 1.00 83.12 201 ARG A CA 1
ATOM 1575 C C . ARG A 1 201 ? -8.207 15.729 36.682 1.00 83.12 201 ARG A C 1
ATOM 1577 O O . ARG A 1 201 ? -7.616 16.030 37.717 1.00 83.12 201 ARG A O 1
ATOM 1584 N N . VAL A 1 202 ? -9.267 14.919 36.670 1.00 81.75 202 VAL A N 1
ATOM 1585 C CA . VAL A 1 202 ? -9.798 14.240 37.868 1.00 81.75 202 VAL A CA 1
ATOM 1586 C C . VAL A 1 202 ? -9.070 12.918 38.129 1.00 81.75 202 VAL A C 1
ATOM 1588 O O . VAL A 1 202 ? -8.868 12.551 39.286 1.00 81.75 202 VAL A O 1
ATOM 1591 N N . HIS A 1 203 ? -8.638 12.238 37.068 1.00 76.56 203 HIS A N 1
ATOM 1592 C CA . HIS A 1 203 ? -7.947 10.953 37.109 1.00 76.56 203 HIS A CA 1
ATOM 1593 C C . HIS A 1 203 ? -6.611 11.036 36.357 1.00 76.56 203 HIS A C 1
ATOM 1595 O O . HIS A 1 203 ? -6.526 10.525 35.246 1.00 76.56 203 HIS A O 1
ATOM 1601 N N . PRO A 1 204 ? -5.577 11.702 36.898 1.00 74.31 204 PRO A N 1
ATOM 1602 C CA . PRO A 1 204 ? -4.305 11.841 36.195 1.00 74.31 204 PRO A CA 1
ATOM 1603 C C . PRO A 1 204 ? -3.674 10.462 35.933 1.00 74.31 204 PRO A C 1
ATOM 1605 O O . PRO A 1 204 ? -3.710 9.615 36.830 1.00 74.31 204 PRO A O 1
ATOM 1608 N N . PRO A 1 205 ? -3.097 10.226 34.739 1.00 66.81 205 PRO A N 1
ATOM 1609 C CA . PRO A 1 205 ? -2.410 8.973 34.446 1.00 66.81 205 PRO A CA 1
ATOM 1610 C C . PRO A 1 205 ? -1.220 8.789 35.398 1.00 66.81 205 PRO A C 1
ATOM 1612 O O . PRO A 1 205 ? -0.544 9.762 35.748 1.00 66.81 205 PRO A O 1
ATOM 1615 N N . GLU A 1 206 ? -0.984 7.553 35.844 1.00 63.66 206 GLU A N 1
ATOM 1616 C CA . GLU A 1 206 ? 0.201 7.239 36.648 1.00 63.66 206 GLU A CA 1
ATOM 1617 C C . GLU A 1 206 ? 1.483 7.479 35.818 1.00 63.66 206 GLU A C 1
ATOM 1619 O O . GLU A 1 206 ? 1.472 7.235 34.608 1.00 63.66 206 GLU A O 1
ATOM 1624 N N . PRO A 1 207 ? 2.552 8.023 36.434 1.00 53.38 207 PRO A N 1
ATOM 1625 C CA . PRO A 1 207 ? 3.800 8.367 35.751 1.00 53.38 207 PRO A CA 1
ATOM 1626 C C . PRO A 1 207 ? 4.632 7.158 35.307 1.00 53.38 207 PRO A C 1
ATOM 1628 O O . PRO A 1 207 ? 4.582 6.107 35.986 1.00 53.38 207 PRO A O 1
#

Secondary structure (DSSP, 8-state):
-EEEE--S-TT-TT----S-EEEES--S--TT--EEEEE-SS-EEEEEE-TTS-HHHHHHHHHHHHTT--GGG---TT--HHHHHHHHHHHHHHHHHHHHHHHHHHHHHHHHHHHHTT-EEEEEEEETTEEEEEEEETTEEEEEEEETTT-BEEE-SB--TT-GGG-BHHHHHHHHHHGGGS-PPBBSSSTTSBPHHHHHHHSPPP-

Radius of gyration: 27.7 Å; chains: 1; bounding box: 52×33×76 Å

Foldseek 3Di:
DKDWADPPDCPPPVDDDDDTAIEPPDDDDDQLFAFDWDDPPPHTYGDGTDPVDDVVLRVLLVVCLVVLPDLVNDDDPPQDPRSSVSSVVSNVVVVVVVVVVVVVVQQVVLQVLQVLLPKGWDDWDDDDQWIFTWIDHPRDIFTFIAGSPQQQTPGRQWQPLLCSRVDGPNVSSVVVVVCVVDDIAGEPDDPRHHDPVVSCVRRPHDD